Protein AF-0000000072547158 (afdb_homodimer)

Radius of gyration: 33.49 Å; Cα contacts (8 Å, |Δi|>4): 140; chains: 2; bounding box: 25×121×63 Å

Structure (mmCIF, N/CA/C/O backbone):
data_AF-0000000072547158-model_v1
#
loop_
_entity.id
_entity.type
_entity.pdbx_description
1 polymer 'FCH domain-containing protein'
#
loop_
_atom_site.group_PDB
_atom_site.id
_atom_site.type_symbol
_atom_site.label_atom_id
_atom_site.label_alt_id
_atom_site.label_comp_id
_atom_site.label_asym_id
_atom_site.label_entity_id
_atom_site.label_seq_id
_atom_site.pdbx_PDB_ins_code
_atom_site.Cartn_x
_atom_site.Cartn_y
_atom_site.Cartn_z
_atom_site.occupancy
_atom_site.B_iso_or_equiv
_atom_site.auth_seq_id
_atom_site.auth_comp_id
_atom_site.auth_asym_id
_atom_site.auth_atom_id
_atom_site.pdbx_PDB_model_num
ATOM 1 N N . MET A 1 1 ? 4.465 61.219 21.766 1 48.38 1 MET A N 1
ATOM 2 C CA . MET A 1 1 ? 4.715 59.781 21.641 1 48.38 1 MET A CA 1
ATOM 3 C C . MET A 1 1 ? 3.477 59.062 21.109 1 48.38 1 MET A C 1
ATOM 5 O O . MET A 1 1 ? 3.297 57.875 21.359 1 48.38 1 MET A O 1
ATOM 9 N N . GLY A 1 2 ? 2.406 59.594 20.609 1 51.81 2 GLY A N 1
ATOM 10 C CA . GLY A 1 2 ? 0.979 59.5 20.359 1 51.81 2 GLY A CA 1
ATOM 11 C C . GLY A 1 2 ? 0.641 58.5 19.25 1 51.81 2 GLY A C 1
ATOM 12 O O . GLY A 1 2 ? 0.998 57.312 19.328 1 51.81 2 GLY A O 1
ATOM 13 N N . PHE A 1 3 ? 0.221 59.188 18.156 1 55.72 3 PHE A N 1
ATOM 14 C CA . PHE A 1 3 ? -0.427 58.625 16.984 1 55.72 3 PHE A CA 1
ATOM 15 C C . PHE A 1 3 ? 0.445 57.531 16.359 1 55.72 3 PHE A C 1
ATOM 17 O O . PHE A 1 3 ? -0.065 56.531 15.883 1 55.72 3 PHE A O 1
ATOM 24 N N . GLY A 1 4 ? 1.673 57.781 16.359 1 54.97 4 GLY A N 1
ATOM 25 C CA . GLY A 1 4 ? 2.615 56.875 15.719 1 54.97 4 GLY A CA 1
ATOM 26 C C . GLY A 1 4 ? 2.758 55.562 16.422 1 54.97 4 GLY A C 1
ATOM 27 O O . GLY A 1 4 ? 2.883 54.5 15.781 1 54.97 4 GLY A O 1
ATOM 28 N N . THR A 1 5 ? 2.805 55.625 17.703 1 57.88 5 THR A N 1
ATOM 29 C CA . THR A 1 5 ? 2.924 54.375 18.484 1 57.88 5 THR A CA 1
ATOM 30 C C . THR A 1 5 ? 1.679 53.531 18.312 1 57.88 5 THR A C 1
ATOM 32 O O . THR A 1 5 ? 1.773 52.281 18.266 1 57.88 5 THR A O 1
ATOM 35 N N . GLN A 1 6 ? 0.583 54.156 18.156 1 58.09 6 GLN A N 1
ATOM 36 C CA . GLN A 1 6 ? -0.667 53.438 17.938 1 58.09 6 GLN A CA 1
ATOM 37 C C . GLN A 1 6 ? -0.677 52.75 16.578 1 58.09 6 GLN A C 1
ATOM 39 O O . GLN A 1 6 ? -1.128 51.625 16.453 1 58.09 6 GLN A O 1
ATOM 44 N N . LEU A 1 7 ? -0.198 53.5 15.641 1 55.97 7 LEU A N 1
ATOM 45 C CA . LEU A 1 7 ? -0.152 52.938 14.289 1 55.97 7 LEU A CA 1
ATOM 46 C C . LEU A 1 7 ? 0.808 51.75 14.211 1 55.97 7 LEU A C 1
ATOM 48 O O . LEU A 1 7 ? 0.51 50.75 13.57 1 55.97 7 LEU A O 1
ATOM 52 N N . GLN A 1 8 ? 1.896 51.969 14.883 1 59.5 8 GLN A N 1
ATOM 53 C CA . GLN A 1 8 ? 2.9 50.906 14.898 1 59.5 8 GLN A CA 1
ATOM 54 C C . GLN A 1 8 ? 2.379 49.688 15.625 1 59.5 8 GLN A C 1
ATOM 56 O O . GLN A 1 8 ? 2.678 48.562 15.234 1 59.5 8 GLN A O 1
ATOM 61 N N . GLY A 1 9 ? 1.612 49.844 16.578 1 61.97 9 GLY A N 1
ATOM 62 C CA . GLY A 1 9 ? 0.985 48.781 17.328 1 61.97 9 GLY A CA 1
ATOM 63 C C . GLY A 1 9 ? -0.041 48 16.516 1 61.97 9 GLY A C 1
ATOM 64 O O . GLY A 1 9 ? -0.081 46.781 16.547 1 61.97 9 GLY A O 1
ATOM 65 N N . ARG A 1 10 ? -0.799 48.875 15.797 1 66.5 10 ARG A N 1
ATOM 66 C CA . ARG A 1 10 ? -1.85 48.25 14.992 1 66.5 10 ARG A CA 1
ATOM 67 C C . ARG A 1 10 ? -1.256 47.438 13.852 1 66.5 10 ARG A C 1
ATOM 69 O O . ARG A 1 10 ? -1.754 46.344 13.547 1 66.5 10 ARG A O 1
ATOM 76 N N . ILE A 1 11 ? -0.213 47.938 13.227 1 66.56 11 ILE A N 1
ATOM 77 C CA . ILE A 1 11 ? 0.448 47.219 12.133 1 66.56 11 ILE A CA 1
ATOM 78 C C . ILE A 1 11 ? 1.084 45.938 12.656 1 66.56 11 ILE A C 1
ATOM 80 O O . ILE A 1 11 ? 0.99 44.875 12.016 1 66.56 11 ILE A O 1
ATOM 84 N N . SER A 1 12 ? 1.573 46.094 13.82 1 75.75 12 SER A N 1
ATOM 85 C CA . SER A 1 12 ? 2.215 44.969 14.453 1 75.75 12 SER A CA 1
ATOM 86 C C . SER A 1 12 ? 1.197 43.875 14.805 1 75.75 12 SER A C 1
ATOM 88 O O . SER A 1 12 ? 1.447 42.688 14.602 1 75.75 12 SER A O 1
ATOM 90 N N . HIS A 1 13 ? 0.086 44.375 15.188 1 78.25 13 HIS A N 1
ATOM 91 C CA . HIS A 1 13 ? -0.975 43.438 15.555 1 78.25 13 HIS A CA 1
ATOM 92 C C . HIS A 1 13 ? -1.505 42.688 14.328 1 78.25 13 HIS A C 1
ATOM 94 O O . HIS A 1 13 ? -1.657 41.469 14.352 1 78.25 13 HIS A O 1
ATOM 100 N N . ARG A 1 14 ? -1.737 43.469 13.273 1 81.56 14 ARG A N 1
ATOM 101 C CA . ARG A 1 14 ? -2.213 42.875 12.031 1 81.56 14 ARG A CA 1
ATOM 102 C C . ARG A 1 14 ? -1.199 41.875 11.492 1 81.56 14 ARG A C 1
ATOM 104 O O . ARG A 1 14 ? -1.571 40.781 11.039 1 81.56 14 ARG A O 1
ATOM 111 N N . ALA A 1 15 ? -0.017 42.219 11.547 1 83.5 15 ALA A N 1
ATOM 112 C CA . ALA A 1 15 ? 1.051 41.344 11.07 1 83.5 15 ALA A CA 1
ATOM 113 C C . ALA A 1 15 ? 1.085 40.031 11.875 1 83.5 15 ALA A C 1
ATOM 115 O O . ALA A 1 15 ? 1.276 38.969 11.305 1 83.5 15 ALA A O 1
ATOM 116 N N . LEU A 1 16 ? 0.86 40.156 13.125 1 82.25 16 LEU A N 1
ATOM 117 C CA . LEU A 1 16 ? 0.873 38.969 14 1 82.25 16 LEU A CA 1
ATOM 118 C C . LEU A 1 16 ? -0.3 38.062 13.688 1 82.25 16 LEU A C 1
ATOM 120 O O . LEU A 1 16 ? -0.14 36.844 13.656 1 82.25 16 LEU A O 1
ATOM 124 N N . ILE A 1 17 ? -1.384 38.562 13.445 1 87.19 17 ILE A N 1
ATOM 125 C CA . ILE A 1 17 ? -2.576 37.812 13.117 1 87.19 17 ILE A CA 1
ATOM 126 C C . ILE A 1 17 ? -2.383 37.094 11.781 1 87.19 17 ILE A C 1
ATOM 128 O O . ILE A 1 17 ? -2.75 35.938 11.625 1 87.19 17 ILE A O 1
ATOM 132 N N . GLU A 1 18 ? -1.811 37.844 10.898 1 87.88 18 GLU A N 1
ATOM 133 C CA . GLU A 1 18 ? -1.562 37.25 9.578 1 87.88 18 GLU A CA 1
ATOM 134 C C . GLU A 1 18 ? -0.631 36.062 9.664 1 87.88 18 GLU A C 1
ATOM 136 O O . GLU A 1 18 ? -0.83 35.062 8.969 1 87.88 18 GLU A O 1
ATOM 141 N N . VAL A 1 19 ? 0.318 36.188 10.531 1 84.56 19 VAL A N 1
ATOM 142 C CA . VAL A 1 19 ? 1.255 35.062 10.719 1 84.56 19 VAL A CA 1
ATOM 143 C C . VAL A 1 19 ? 0.523 33.875 11.297 1 84.56 19 VAL A C 1
ATOM 145 O O . VAL A 1 19 ? 0.742 32.719 10.859 1 84.56 19 VAL A O 1
ATOM 148 N N . GLN A 1 20 ? -0.336 34.125 12.195 1 86.06 20 GLN A N 1
ATOM 149 C CA . GLN A 1 20 ? -1.099 33.062 12.805 1 86.06 20 GLN A CA 1
ATOM 150 C C . GLN A 1 20 ? -2.025 32.406 11.789 1 86.06 20 GLN A C 1
ATOM 152 O O . GLN A 1 20 ? -2.182 31.172 11.789 1 86.06 20 GLN A O 1
ATOM 157 N N . ASP A 1 21 ? -2.572 33.188 10.984 1 90.69 21 ASP A N 1
ATOM 158 C CA . ASP A 1 21 ? -3.461 32.688 9.953 1 90.69 21 ASP A CA 1
ATOM 159 C C . ASP A 1 21 ? -2.707 31.766 8.984 1 90.69 21 ASP A C 1
ATOM 161 O O . ASP A 1 21 ? -3.209 30.703 8.609 1 90.69 21 ASP A O 1
ATOM 165 N N . ILE A 1 22 ? -1.563 32.188 8.586 1 89.19 22 ILE A N 1
ATOM 166 C CA . ILE A 1 22 ? -0.752 31.406 7.668 1 89.19 22 ILE A CA 1
ATOM 167 C C . ILE A 1 22 ? -0.365 30.078 8.336 1 89.19 22 ILE A C 1
ATOM 169 O O . ILE A 1 22 ? -0.393 29.031 7.695 1 89.19 22 ILE A O 1
ATOM 173 N N . GLU A 1 23 ? -0.055 30.094 9.594 1 88.75 23 GLU A N 1
ATOM 174 C CA . GLU A 1 23 ? 0.297 28.891 10.336 1 88.75 23 GLU A CA 1
ATOM 175 C C . GLU A 1 23 ? -0.869 27.906 10.375 1 88.75 23 GLU A C 1
ATOM 177 O O . GLU A 1 23 ? -0.684 26.703 10.148 1 88.75 23 GLU A O 1
ATOM 182 N N . ILE A 1 24 ? -1.941 28.422 10.68 1 92.19 24 ILE A N 1
ATOM 183 C CA . ILE A 1 24 ? -3.139 27.594 10.766 1 92.19 24 ILE A CA 1
ATOM 184 C C . ILE A 1 24 ? -3.414 26.953 9.406 1 92.19 24 ILE A C 1
ATOM 186 O O . ILE A 1 24 ? -3.721 25.766 9.32 1 92.19 24 ILE A O 1
ATOM 190 N N . LYS A 1 25 ? -3.254 27.75 8.383 1 92.88 25 LYS A N 1
ATOM 191 C CA . LYS A 1 25 ? -3.486 27.234 7.035 1 92.88 25 LYS A CA 1
ATOM 192 C C . LYS A 1 25 ? -2.518 26.109 6.699 1 92.88 25 LYS A C 1
ATOM 194 O O . LYS A 1 25 ? -2.908 25.109 6.098 1 92.88 25 LYS A O 1
ATOM 199 N N . VAL A 1 26 ? -1.305 26.266 7.047 1 91.75 26 VAL A N 1
ATOM 200 C CA . VAL A 1 26 ? -0.289 25.25 6.801 1 91.75 26 VAL A CA 1
ATOM 201 C C . VAL A 1 26 ? -0.665 23.953 7.523 1 91.75 26 VAL A C 1
ATOM 203 O O . VAL A 1 26 ? -0.622 22.875 6.938 1 91.75 26 VAL A O 1
ATOM 206 N N . LEU A 1 27 ? -1.043 24.062 8.719 1 92.19 27 LEU A N 1
ATOM 207 C CA . LEU A 1 27 ? -1.414 22.891 9.516 1 92.19 27 LEU A CA 1
ATOM 208 C C . LEU A 1 27 ? -2.629 22.188 8.922 1 92.19 27 LEU A C 1
ATOM 210 O O . LEU A 1 27 ? -2.691 20.953 8.906 1 92.19 27 LEU A O 1
ATOM 214 N N . GLU A 1 28 ? -3.555 22.969 8.469 1 94.06 28 GLU A N 1
ATOM 215 C CA . GLU A 1 28 ? -4.742 22.391 7.844 1 94.06 28 GLU A CA 1
ATOM 216 C C . GLU A 1 28 ? -4.383 21.641 6.566 1 94.06 28 GLU A C 1
ATOM 218 O O . GLU A 1 28 ? -4.969 20.594 6.27 1 94.06 28 GLU A O 1
ATOM 223 N N . ASN A 1 29 ? -3.518 22.203 5.812 1 94.12 29 ASN A N 1
ATOM 224 C CA . ASN A 1 29 ? -3.055 21.531 4.605 1 94.12 29 ASN A CA 1
ATOM 225 C C . ASN A 1 29 ? -2.352 20.203 4.934 1 94.12 29 ASN A C 1
ATOM 227 O O . ASN A 1 29 ? -2.547 19.203 4.246 1 94.12 29 ASN A O 1
ATOM 231 N N . ILE A 1 30 ? -1.562 20.25 5.945 1 93.56 30 ILE A N 1
ATOM 232 C CA . ILE A 1 30 ? -0.866 19.047 6.387 1 93.56 30 ILE A CA 1
ATOM 233 C C . ILE A 1 30 ? -1.882 17.984 6.832 1 93.56 30 ILE A C 1
ATOM 235 O O . ILE A 1 30 ? -1.762 16.812 6.488 1 93.56 30 ILE A O 1
ATOM 239 N N . LYS A 1 31 ? -2.822 18.453 7.574 1 94.12 31 LYS A N 1
ATOM 240 C CA . LYS A 1 31 ? -3.873 17.547 8.023 1 94.12 31 LYS A CA 1
ATOM 241 C C . LYS A 1 31 ? -4.574 16.891 6.844 1 94.12 31 LYS A C 1
ATOM 243 O O . LYS A 1 31 ? -4.84 15.688 6.867 1 94.12 31 LYS A O 1
ATOM 248 N N . ARG A 1 32 ? -4.828 17.641 5.855 1 95 32 ARG A N 1
ATOM 249 C CA . ARG A 1 32 ? -5.48 17.125 4.656 1 95 32 ARG A CA 1
ATOM 250 C C . ARG A 1 32 ? -4.621 16.078 3.973 1 95 32 ARG A C 1
ATOM 252 O O . ARG A 1 32 ? -5.121 15.023 3.564 1 95 32 ARG A O 1
ATOM 259 N N . CYS A 1 33 ? -3.385 16.359 3.83 1 95.12 33 CYS A N 1
ATOM 260 C CA . CYS A 1 33 ? -2.461 15.414 3.213 1 95.12 33 CYS A CA 1
ATOM 261 C C . CYS A 1 33 ? -2.393 14.117 4.012 1 95.12 33 CYS A C 1
ATOM 263 O O . CYS A 1 33 ? -2.346 13.031 3.436 1 95.12 33 CYS A O 1
ATOM 265 N N . MET A 1 34 ? -2.404 14.242 5.277 1 94.5 34 MET A N 1
ATOM 266 C CA . MET A 1 34 ? -2.359 13.062 6.129 1 94.5 34 MET A CA 1
ATOM 267 C C . MET A 1 34 ? -3.617 12.219 5.953 1 94.5 34 MET A C 1
ATOM 269 O O . MET A 1 34 ? -3.547 10.984 5.941 1 94.5 34 MET A O 1
ATOM 273 N N . ALA A 1 35 ? -4.699 12.914 5.891 1 95.75 35 ALA A N 1
ATOM 274 C CA . ALA A 1 35 ? -5.957 12.195 5.68 1 95.75 35 ALA A CA 1
ATOM 275 C C . ALA A 1 35 ? -5.938 11.43 4.359 1 95.75 35 ALA A C 1
ATOM 277 O O . ALA A 1 35 ? -6.418 10.297 4.285 1 95.75 35 ALA A O 1
ATOM 278 N N . LEU A 1 36 ? -5.387 12.016 3.348 1 96.12 36 LEU A N 1
ATOM 279 C CA . LEU A 1 36 ? -5.262 11.367 2.049 1 96.12 36 LEU A CA 1
ATOM 280 C C . LEU A 1 36 ? -4.355 10.141 2.143 1 96.12 36 LEU A C 1
ATOM 282 O O . LEU A 1 36 ? -4.633 9.109 1.522 1 96.12 36 LEU A O 1
ATOM 286 N N . ARG A 1 37 ? -3.318 10.289 2.896 1 96.75 37 ARG A N 1
ATOM 287 C CA . ARG A 1 37 ? -2.406 9.164 3.094 1 96.75 37 ARG A CA 1
ATOM 288 C C . ARG A 1 37 ? -3.115 7.996 3.777 1 96.75 37 ARG A C 1
ATOM 290 O O . ARG A 1 37 ? -2.969 6.848 3.361 1 96.75 37 ARG A O 1
ATOM 297 N N . VAL A 1 38 ? -3.855 8.305 4.781 1 97.44 38 VAL A N 1
ATOM 298 C CA . VAL A 1 38 ? -4.602 7.277 5.508 1 97.44 38 VAL A CA 1
ATOM 299 C C . VAL A 1 38 ? -5.574 6.578 4.559 1 97.44 38 VAL A C 1
ATOM 301 O O . VAL A 1 38 ? -5.672 5.352 4.555 1 97.44 38 VAL A O 1
ATOM 304 N N . GLU A 1 39 ? -6.234 7.344 3.785 1 97.12 39 GLU A N 1
ATOM 305 C CA . GLU A 1 39 ? -7.188 6.785 2.832 1 97.12 39 GLU A CA 1
ATOM 306 C C . GLU A 1 39 ? -6.496 5.859 1.836 1 97.12 39 GLU A C 1
ATOM 308 O O . GLU A 1 39 ? -6.977 4.762 1.562 1 97.12 39 GLU A O 1
ATOM 313 N N . SER A 1 40 ? -5.449 6.27 1.267 1 97.31 40 SER A N 1
ATOM 314 C CA . SER A 1 40 ? -4.672 5.461 0.333 1 97.31 40 SER A CA 1
ATOM 315 C C . SER A 1 40 ? -4.215 4.16 0.979 1 97.31 40 SER A C 1
ATOM 317 O O . SER A 1 40 ? -4.328 3.09 0.377 1 97.31 40 SER A O 1
ATOM 319 N N . ASP A 1 41 ? -3.699 4.262 2.189 1 97.56 41 ASP A N 1
ATOM 320 C CA . ASP A 1 41 ? -3.244 3.084 2.92 1 97.56 41 ASP A CA 1
ATOM 321 C C . ASP A 1 41 ? -4.387 2.098 3.139 1 97.56 41 ASP A C 1
ATOM 323 O O . ASP A 1 41 ? -4.215 0.889 2.965 1 97.56 41 ASP A O 1
ATOM 327 N N . ARG A 1 42 ? -5.492 2.609 3.49 1 97.69 42 ARG A N 1
ATOM 328 C CA . ARG A 1 42 ? -6.629 1.741 3.775 1 97.69 42 ARG A CA 1
ATOM 329 C C . ARG A 1 42 ? -7.129 1.056 2.508 1 97.69 42 ARG A C 1
ATOM 331 O O . ARG A 1 42 ? -7.477 -0.127 2.531 1 97.69 42 ARG A O 1
ATOM 338 N N . GLN A 1 43 ? -7.184 1.758 1.432 1 97.69 43 GLN A N 1
ATOM 339 C CA . GLN A 1 43 ? -7.574 1.169 0.155 1 97.69 43 GLN A CA 1
ATOM 340 C C . GLN A 1 43 ? -6.605 0.065 -0.26 1 97.69 43 GLN A C 1
ATOM 342 O O . GLN A 1 43 ? -7.027 -1.015 -0.679 1 97.69 43 GLN A O 1
ATOM 347 N N . TYR A 1 44 ? -5.387 0.352 -0.112 1 97.31 44 TYR A N 1
ATOM 348 C CA . TYR A 1 44 ? -4.371 -0.641 -0.436 1 97.31 44 TYR A CA 1
ATOM 349 C C . TYR A 1 44 ? -4.496 -1.865 0.463 1 97.31 44 TYR A C 1
ATOM 351 O O . TYR A 1 44 ? -4.43 -3.002 -0.012 1 97.31 44 TYR A O 1
ATOM 359 N N . ALA A 1 45 ? -4.598 -1.644 1.748 1 97.75 45 ALA A N 1
ATOM 360 C CA . ALA A 1 45 ? -4.734 -2.75 2.691 1 97.75 45 ALA A CA 1
ATOM 361 C C . ALA A 1 45 ? -5.902 -3.656 2.307 1 97.75 45 ALA A C 1
ATOM 363 O O . ALA A 1 45 ? -5.781 -4.883 2.346 1 97.75 45 ALA A O 1
ATOM 364 N N . THR A 1 46 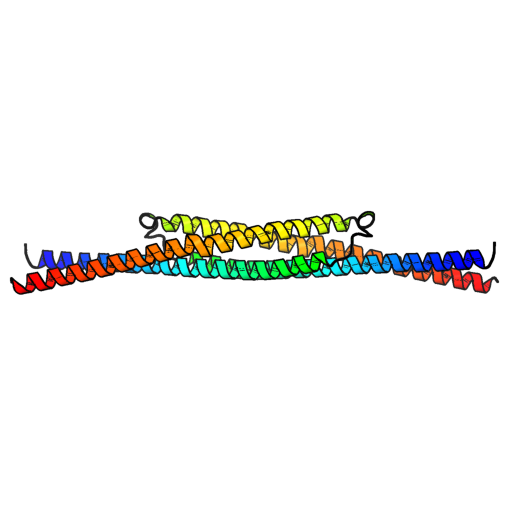? -6.992 -3.051 1.957 1 97.94 46 THR A N 1
ATOM 365 C CA . THR A 1 46 ? -8.172 -3.809 1.55 1 97.94 46 THR A CA 1
ATOM 366 C C . THR A 1 46 ? -7.871 -4.648 0.312 1 97.94 46 THR A C 1
ATOM 368 O O . THR A 1 46 ? -8.195 -5.84 0.271 1 97.94 46 THR A O 1
ATOM 371 N N . SER A 1 47 ? -7.258 -4.047 -0.682 1 97.31 47 SER A N 1
ATOM 372 C CA . SER A 1 47 ? -6.914 -4.75 -1.915 1 97.31 47 SER A CA 1
ATOM 373 C C . SER A 1 47 ? -5.938 -5.887 -1.649 1 97.31 47 SER A C 1
ATOM 375 O O . SER A 1 47 ? -6.105 -6.992 -2.17 1 97.31 47 SER A O 1
ATOM 377 N N . LEU A 1 48 ? -4.941 -5.621 -0.864 1 96.69 48 LEU A N 1
ATOM 378 C CA . LEU A 1 48 ? -3.922 -6.613 -0.554 1 96.69 48 LEU A CA 1
ATOM 379 C C . LEU A 1 48 ? -4.52 -7.781 0.229 1 96.69 48 LEU A C 1
ATOM 381 O O . LEU A 1 48 ? -4.152 -8.938 0.005 1 96.69 48 LEU A O 1
ATOM 385 N N . ALA A 1 49 ? -5.395 -7.453 1.121 1 97.31 49 ALA A N 1
ATOM 386 C CA . ALA A 1 49 ? -6.074 -8.5 1.878 1 97.31 49 ALA A CA 1
ATOM 387 C C . ALA A 1 49 ? -6.848 -9.438 0.95 1 97.31 49 ALA A C 1
ATOM 389 O O . ALA A 1 49 ? -6.867 -10.648 1.159 1 97.31 49 ALA A O 1
ATOM 390 N N . LYS A 1 50 ? -7.461 -8.859 -0.047 1 96.88 50 LYS A N 1
ATOM 391 C CA . LYS A 1 50 ? -8.172 -9.656 -1.035 1 96.88 50 LYS A CA 1
ATOM 392 C C . LYS A 1 50 ? -7.223 -10.586 -1.788 1 96.88 50 LYS A C 1
ATOM 394 O O . LYS A 1 50 ? -7.551 -11.742 -2.045 1 96.88 50 LYS A O 1
ATOM 399 N N . VAL A 1 51 ? -6.082 -10.094 -2.135 1 95.88 51 VAL A N 1
ATOM 400 C CA . VAL A 1 51 ? -5.07 -10.883 -2.836 1 95.88 51 VAL A CA 1
ATOM 401 C C . VAL A 1 51 ? -4.609 -12.039 -1.955 1 95.88 51 VAL A C 1
ATOM 403 O O . VAL A 1 51 ? -4.5 -13.172 -2.42 1 95.88 51 VAL A O 1
ATOM 406 N N . ILE A 1 52 ? -4.348 -11.75 -0.715 1 96.25 52 ILE A N 1
ATOM 407 C CA . ILE A 1 52 ? -3.885 -12.758 0.23 1 96.25 52 ILE A CA 1
ATOM 408 C C . ILE A 1 52 ? -4.957 -13.828 0.405 1 96.25 52 ILE A C 1
ATOM 410 O O . ILE A 1 52 ? -4.648 -15.023 0.436 1 96.25 52 ILE A O 1
ATOM 414 N N . ALA A 1 53 ? -6.191 -13.375 0.493 1 95.88 53 ALA A N 1
ATOM 415 C CA . ALA A 1 53 ? -7.305 -14.312 0.62 1 95.88 53 ALA A CA 1
ATOM 416 C C . ALA A 1 53 ? -7.383 -15.234 -0.594 1 95.88 53 ALA A C 1
ATOM 418 O O . ALA A 1 53 ? -7.629 -16.438 -0.456 1 95.88 53 ALA A O 1
ATOM 419 N N . GLN A 1 54 ? -7.168 -14.703 -1.778 1 93.44 54 GLN A N 1
ATOM 420 C CA . GLN A 1 54 ? -7.16 -15.5 -3.004 1 93.44 54 GLN A CA 1
ATOM 421 C C . GLN A 1 54 ? -5.992 -16.484 -3.014 1 93.44 54 GLN A C 1
ATOM 423 O O . GLN A 1 54 ? -6.141 -17.625 -3.461 1 93.44 54 GLN A O 1
ATOM 428 N N . ALA A 1 55 ? -4.852 -16.047 -2.535 1 93.44 55 ALA A N 1
ATOM 429 C CA . ALA A 1 55 ? -3.662 -16.906 -2.469 1 93.44 55 ALA A CA 1
ATOM 430 C C . ALA A 1 55 ? -3.893 -18.109 -1.558 1 93.44 55 ALA A C 1
ATOM 432 O O . ALA A 1 55 ? -3.395 -19.203 -1.826 1 93.44 55 ALA A O 1
ATOM 433 N N . GLN A 1 56 ? -4.633 -17.938 -0.524 1 90.69 56 GLN A N 1
ATOM 434 C CA . GLN A 1 56 ? -4.883 -18.984 0.458 1 90.69 56 GLN A CA 1
ATOM 435 C C . GLN A 1 56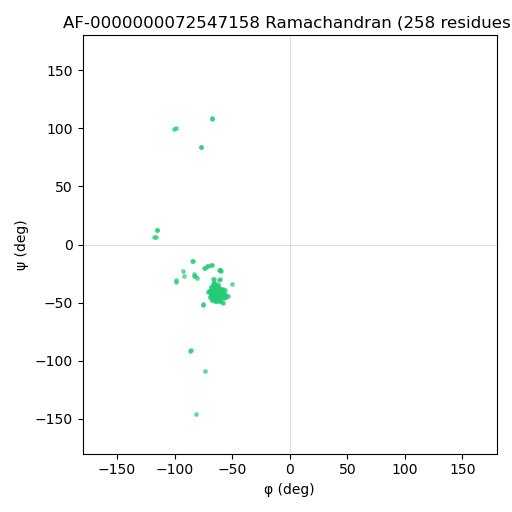 ? -5.789 -20.062 -0.113 1 90.69 56 GLN A C 1
ATOM 437 O O . GLN A 1 56 ? -5.824 -21.188 0.397 1 90.69 56 GLN A O 1
ATOM 442 N N . LYS A 1 57 ? -6.5 -19.781 -1.165 1 89.38 57 LYS A N 1
ATOM 443 C CA . LYS A 1 57 ? -7.402 -20.734 -1.794 1 89.38 57 LYS A CA 1
ATOM 444 C C . LYS A 1 57 ? -6.652 -21.641 -2.771 1 89.38 57 LYS A C 1
ATOM 446 O O . LYS A 1 57 ? -7.199 -22.641 -3.244 1 89.38 57 LYS A O 1
ATOM 451 N N . VAL A 1 58 ? -5.469 -21.219 -3.072 1 86.31 58 VAL A N 1
ATOM 452 C CA . VAL A 1 58 ? -4.68 -22.031 -3.998 1 86.31 58 VAL A CA 1
ATOM 453 C C . VAL A 1 58 ? -4.305 -23.359 -3.336 1 86.31 58 VAL A C 1
ATOM 455 O O . VAL A 1 58 ? -3.666 -23.375 -2.281 1 86.31 58 VAL A O 1
ATOM 458 N N . ASP A 1 59 ? -4.875 -24.453 -3.732 1 77.62 59 ASP A N 1
ATOM 459 C CA . ASP A 1 59 ? -4.645 -25.797 -3.242 1 77.62 59 ASP A CA 1
ATOM 460 C C . ASP A 1 59 ? -3.348 -26.375 -3.807 1 77.62 59 ASP A C 1
ATOM 462 O O . ASP A 1 59 ? -3.346 -26.969 -4.887 1 77.62 59 ASP A O 1
ATOM 466 N N . SER A 1 60 ? -2.273 -26.078 -3.203 1 73.62 60 SER A N 1
ATOM 467 C CA . SER A 1 60 ? -0.993 -26.484 -3.773 1 73.62 60 SER A CA 1
ATOM 468 C C . SER A 1 60 ? -0.254 -27.438 -2.846 1 73.62 60 SER A C 1
ATOM 470 O O . SER A 1 60 ? 0.877 -27.844 -3.131 1 73.62 60 SER A O 1
ATOM 472 N N . SER A 1 61 ? -0.881 -27.844 -1.797 1 72.62 61 SER A N 1
ATOM 473 C CA . SER A 1 61 ? -0.153 -28.578 -0.774 1 72.62 61 SER A CA 1
ATOM 474 C C . SER A 1 61 ? 0.311 -29.938 -1.301 1 72.62 61 SER A C 1
ATOM 476 O O . SER A 1 61 ? 1.404 -30.391 -0.964 1 72.62 61 SER A O 1
ATOM 478 N N . GLU A 1 62 ? -0.479 -30.531 -2.162 1 74.5 62 GLU A N 1
ATOM 479 C CA . GLU A 1 62 ? -0.151 -31.859 -2.664 1 74.5 62 GLU A CA 1
ATOM 480 C C . GLU A 1 62 ? 1.101 -31.828 -3.537 1 74.5 62 GLU A C 1
ATOM 482 O O . GLU A 1 62 ? 1.771 -32.844 -3.709 1 74.5 62 GLU A O 1
ATOM 487 N N . PHE A 1 63 ? 1.476 -30.609 -4.012 1 77.25 63 PHE A N 1
ATOM 488 C CA . PHE A 1 63 ? 2.551 -30.531 -4.996 1 77.25 63 PHE A CA 1
ATOM 489 C C . PHE A 1 63 ? 3.754 -29.781 -4.426 1 77.25 63 PHE A C 1
ATOM 491 O O . PHE A 1 63 ? 4.691 -29.469 -5.156 1 77.25 63 PHE A O 1
ATOM 498 N N . SER A 1 64 ? 3.766 -29.562 -3.172 1 73.88 64 SER A N 1
ATOM 499 C CA . SER A 1 64 ? 4.816 -28.766 -2.541 1 73.88 64 SER A CA 1
ATOM 500 C C . SER A 1 64 ? 6.188 -29.406 -2.74 1 73.88 64 SER A C 1
ATOM 502 O O . SER A 1 64 ? 7.184 -28.703 -2.928 1 73.88 64 SER A O 1
ATOM 504 N N . ASP A 1 65 ? 6.168 -30.641 -2.82 1 70.38 65 ASP A N 1
ATOM 505 C CA . ASP A 1 65 ? 7.43 -31.359 -2.938 1 70.38 65 ASP A CA 1
ATOM 506 C C . ASP A 1 65 ? 7.941 -31.344 -4.379 1 70.38 65 ASP A C 1
ATOM 508 O O . ASP A 1 65 ? 9.148 -31.422 -4.613 1 70.38 65 ASP A O 1
ATOM 512 N N . THR A 1 66 ? 7.082 -31.266 -5.273 1 72 66 THR A N 1
ATOM 513 C CA . THR A 1 66 ? 7.469 -31.406 -6.672 1 72 66 THR A CA 1
ATOM 514 C C . THR A 1 66 ? 7.617 -30.031 -7.332 1 72 66 THR A C 1
ATOM 516 O O . THR A 1 66 ? 8.492 -29.844 -8.18 1 72 66 THR A O 1
ATOM 519 N N . LEU A 1 67 ? 6.836 -29.109 -6.848 1 78.56 67 LEU A N 1
ATOM 520 C CA . LEU A 1 67 ? 6.867 -27.781 -7.449 1 78.56 67 LEU A CA 1
ATOM 521 C C . LEU A 1 67 ? 7.711 -26.828 -6.613 1 78.56 67 LEU A C 1
ATOM 523 O O . LEU A 1 67 ? 7.262 -26.344 -5.57 1 78.56 67 LEU A O 1
ATOM 527 N N . THR A 1 68 ? 8.914 -26.594 -6.98 1 76.69 68 THR A N 1
ATOM 528 C CA . THR A 1 68 ? 9.867 -25.75 -6.277 1 76.69 68 THR A CA 1
ATOM 529 C C . THR A 1 68 ? 9.359 -24.328 -6.18 1 76.69 68 THR A C 1
ATOM 531 O O . THR A 1 68 ? 9.672 -23.609 -5.223 1 76.69 68 THR A O 1
ATOM 534 N N . PHE A 1 69 ? 8.508 -24.031 -7.039 1 82.88 69 PHE A N 1
ATOM 535 C CA . PHE A 1 69 ? 8.016 -22.656 -7.105 1 82.88 69 PHE A CA 1
ATOM 536 C C . PHE A 1 69 ? 7.074 -22.359 -5.941 1 82.88 69 PHE A C 1
ATOM 538 O O . PHE A 1 69 ? 6.914 -21.203 -5.547 1 82.88 69 PHE A O 1
ATOM 545 N N . LEU A 1 70 ? 6.543 -23.375 -5.352 1 85.19 70 LEU A N 1
ATOM 546 C CA . LEU A 1 70 ? 5.555 -23.188 -4.293 1 85.19 70 LEU A CA 1
ATOM 547 C C . LEU A 1 70 ? 6.191 -22.547 -3.061 1 85.19 70 LEU A C 1
ATOM 549 O O . LEU A 1 70 ? 5.547 -21.781 -2.357 1 85.19 70 LEU A O 1
ATOM 553 N N . LYS A 1 71 ? 7.461 -22.844 -2.908 1 84.5 71 LYS A N 1
ATOM 554 C CA . LYS A 1 71 ? 8.172 -22.219 -1.796 1 84.5 71 LYS A CA 1
ATOM 555 C C . LYS A 1 71 ? 8.312 -20.719 -2.012 1 84.5 71 LYS A C 1
ATOM 557 O O . LYS A 1 71 ? 8.133 -19.938 -1.076 1 84.5 71 LYS A O 1
ATOM 562 N N . VAL A 1 72 ? 8.656 -20.422 -3.186 1 84.94 72 VAL A N 1
ATOM 563 C CA . VAL A 1 72 ? 8.781 -19.016 -3.531 1 84.94 72 VAL A CA 1
ATOM 564 C C . VAL A 1 72 ? 7.434 -18.328 -3.344 1 84.94 72 VAL A C 1
ATOM 566 O O . VAL A 1 72 ? 7.363 -17.234 -2.76 1 84.94 72 VAL A O 1
ATOM 569 N N . TRP A 1 73 ? 6.418 -19 -3.797 1 90.25 73 TRP A N 1
ATOM 570 C CA . TRP A 1 73 ? 5.062 -18.469 -3.66 1 90.25 73 TRP A CA 1
ATOM 571 C C . TRP A 1 73 ? 4.703 -18.266 -2.191 1 90.25 73 TRP A C 1
ATOM 573 O O . TRP A 1 73 ? 4.184 -17.219 -1.81 1 90.25 73 TRP A O 1
ATOM 583 N N . ASP A 1 74 ? 5.023 -19.188 -1.431 1 89.81 74 ASP A N 1
ATOM 584 C CA . ASP A 1 74 ? 4.754 -19.078 -0 1 89.81 74 ASP A CA 1
ATOM 585 C C . ASP A 1 74 ? 5.473 -17.859 0.603 1 89.81 74 ASP A C 1
ATOM 587 O O . ASP A 1 74 ? 4.918 -17.172 1.456 1 89.81 74 ASP A O 1
ATOM 591 N N . ASN A 1 75 ? 6.641 -17.625 0.164 1 91.5 75 ASN A N 1
ATOM 592 C CA . ASN A 1 75 ? 7.398 -16.469 0.635 1 91.5 75 ASN A CA 1
ATOM 593 C C . ASN A 1 75 ? 6.742 -15.156 0.218 1 91.5 75 ASN A C 1
ATOM 595 O O . ASN A 1 75 ? 6.668 -14.219 1.01 1 91.5 75 ASN A O 1
ATOM 599 N N . ILE A 1 76 ? 6.289 -15.156 -0.946 1 92.69 76 ILE A N 1
ATOM 600 C CA . ILE A 1 76 ? 5.629 -13.961 -1.452 1 92.69 76 ILE A CA 1
ATOM 601 C C . ILE A 1 76 ? 4.367 -13.68 -0.634 1 92.69 76 ILE A C 1
ATOM 603 O O . ILE A 1 76 ? 4.113 -12.539 -0.246 1 92.69 76 ILE A O 1
ATOM 607 N N . VAL A 1 77 ? 3.611 -14.703 -0.382 1 94.31 77 VAL A N 1
ATOM 608 C CA . VAL A 1 77 ? 2.373 -14.562 0.381 1 94.31 77 VAL A CA 1
ATOM 609 C C . VAL A 1 77 ? 2.689 -14.102 1.8 1 94.31 77 VAL A C 1
ATOM 611 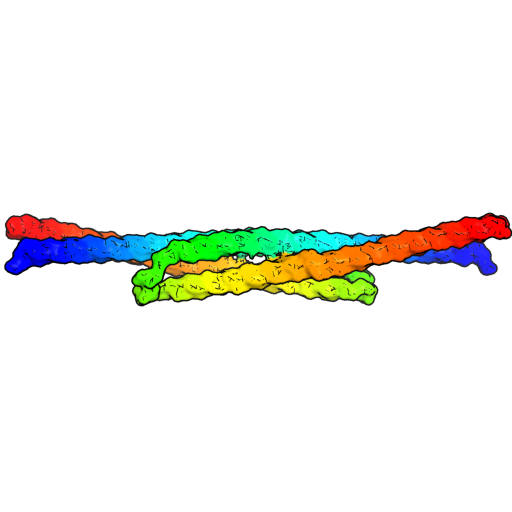O O . VAL A 1 77 ? 2.041 -13.188 2.318 1 94.31 77 VAL A O 1
ATOM 614 N N . SER A 1 78 ? 3.682 -14.672 2.389 1 95.06 78 SER A N 1
ATOM 615 C CA . SER A 1 78 ? 4.09 -14.289 3.736 1 95.06 78 SER A CA 1
ATOM 616 C C . SER A 1 78 ? 4.539 -12.836 3.787 1 95.06 78 SER A C 1
ATOM 618 O O . SER A 1 78 ? 4.16 -12.094 4.699 1 95.06 78 SER A O 1
ATOM 620 N N . GLU A 1 79 ? 5.328 -12.477 2.814 1 92.25 79 GLU A N 1
ATOM 621 C CA . GLU A 1 79 ? 5.777 -11.086 2.734 1 92.25 79 GLU A CA 1
ATOM 622 C C . GLU A 1 79 ? 4.602 -10.133 2.564 1 92.25 79 GLU A C 1
ATOM 624 O O . GLU A 1 79 ? 4.605 -9.031 3.121 1 92.25 79 GLU A O 1
ATOM 629 N N . SER A 1 80 ? 3.672 -10.562 1.794 1 94.94 80 SER A N 1
ATOM 630 C CA . SER A 1 80 ? 2.48 -9.742 1.589 1 94.94 80 SER A CA 1
ATOM 631 C C . SER A 1 80 ? 1.704 -9.562 2.889 1 94.94 80 SER A C 1
ATOM 633 O O . SER A 1 80 ? 1.176 -8.484 3.158 1 94.94 80 SER A O 1
ATOM 635 N N . ASP A 1 81 ? 1.651 -10.57 3.699 1 96.19 81 ASP A N 1
ATOM 636 C CA . ASP A 1 81 ? 0.985 -10.484 4.996 1 96.19 81 ASP A CA 1
ATOM 637 C C . ASP A 1 81 ? 1.684 -9.484 5.91 1 96.19 81 ASP A C 1
ATOM 639 O O . ASP A 1 81 ? 1.026 -8.695 6.594 1 96.19 81 ASP A O 1
ATOM 643 N N . VAL A 1 82 ? 2.953 -9.57 5.914 1 94.88 82 VAL A N 1
ATOM 644 C CA . VAL A 1 82 ? 3.74 -8.648 6.727 1 94.88 82 VAL A CA 1
ATOM 645 C C . VAL A 1 82 ? 3.51 -7.215 6.246 1 94.88 82 VAL A C 1
ATOM 647 O O . VAL A 1 82 ? 3.299 -6.309 7.059 1 94.88 82 VAL A O 1
ATOM 650 N N . PHE A 1 83 ? 3.527 -7.078 4.961 1 93.31 83 PHE A N 1
ATOM 651 C CA . PHE A 1 83 ? 3.309 -5.754 4.383 1 93.31 83 PHE A CA 1
ATOM 652 C C . PHE A 1 83 ? 1.918 -5.238 4.727 1 93.31 83 PHE A C 1
ATOM 654 O O . PHE A 1 83 ? 1.754 -4.062 5.066 1 93.31 83 PHE A O 1
ATOM 661 N N . LEU A 1 84 ? 0.95 -6.035 4.629 1 96.12 84 LEU A N 1
ATOM 662 C CA . LEU A 1 84 ? -0.426 -5.68 4.961 1 96.12 84 LEU A CA 1
ATOM 663 C C . LEU A 1 84 ? -0.526 -5.18 6.398 1 96.12 84 LEU A C 1
ATOM 665 O O . LEU A 1 84 ? -1.132 -4.137 6.656 1 96.12 84 LEU A O 1
ATOM 669 N N . LYS A 1 85 ? 0.091 -5.855 7.301 1 96.75 85 LYS A N 1
ATOM 670 C CA . LYS A 1 85 ? 0.08 -5.465 8.703 1 96.75 85 LYS A CA 1
ATOM 671 C C . LYS A 1 85 ? 0.75 -4.109 8.906 1 96.75 85 LYS A C 1
ATOM 673 O O . LYS A 1 85 ? 0.238 -3.26 9.641 1 96.75 85 LYS A O 1
ATOM 678 N N . GLN A 1 86 ? 1.836 -3.98 8.273 1 94.38 86 GLN A N 1
ATOM 679 C CA . GLN A 1 86 ? 2.568 -2.723 8.375 1 94.38 86 GLN A CA 1
ATOM 680 C C . GLN A 1 86 ? 1.728 -1.554 7.871 1 94.38 86 GLN A C 1
ATOM 682 O O . GLN A 1 86 ? 1.66 -0.506 8.516 1 94.38 86 GLN A O 1
ATOM 687 N N . VAL A 1 87 ? 1.081 -1.729 6.75 1 96.25 87 VAL A N 1
ATOM 688 C CA . VAL A 1 87 ? 0.273 -0.678 6.145 1 96.25 87 VAL A CA 1
ATOM 689 C C . VAL A 1 87 ? -0.915 -0.352 7.047 1 96.25 87 VAL A C 1
ATOM 691 O O . VAL A 1 87 ? -1.247 0.818 7.246 1 96.25 87 VAL A O 1
ATOM 694 N N . ARG A 1 88 ? -1.534 -1.338 7.609 1 96.69 88 ARG A N 1
ATOM 695 C CA . ARG A 1 88 ? -2.66 -1.133 8.516 1 96.69 88 ARG A CA 1
ATOM 696 C C . ARG A 1 88 ? -2.225 -0.378 9.766 1 96.69 88 ARG A C 1
ATOM 698 O O . ARG A 1 88 ? -2.904 0.551 10.203 1 96.69 88 ARG A O 1
ATOM 705 N N . GLU A 1 89 ? -1.109 -0.776 10.281 1 94.69 89 GLU A N 1
ATOM 706 C CA . GLU A 1 89 ? -0.582 -0.11 11.469 1 94.69 89 GLU A CA 1
ATOM 707 C C . GLU A 1 89 ? -0.279 1.359 11.188 1 94.69 89 GLU A C 1
ATOM 709 O O . GLU A 1 89 ? -0.571 2.229 12.016 1 94.69 89 GLU A O 1
ATOM 714 N N . ASN A 1 90 ? 0.334 1.553 10.086 1 91.38 90 ASN A N 1
ATOM 715 C CA . ASN A 1 90 ? 0.621 2.93 9.695 1 91.38 90 ASN A CA 1
ATOM 716 C C . ASN A 1 90 ? -0.656 3.756 9.578 1 91.38 90 ASN A C 1
ATOM 718 O O . ASN A 1 90 ? -0.718 4.883 10.07 1 91.38 90 ASN A O 1
ATOM 722 N N . ALA A 1 91 ? -1.618 3.254 8.883 1 95.56 91 ALA A N 1
ATOM 723 C CA . ALA A 1 91 ? -2.893 3.943 8.695 1 95.56 91 ALA A CA 1
ATOM 724 C C . ALA A 1 91 ? -3.551 4.25 10.039 1 95.56 91 ALA A C 1
ATOM 726 O O . ALA A 1 91 ? -4.031 5.367 10.258 1 95.56 91 ALA A O 1
ATOM 727 N N . ASP A 1 92 ? -3.539 3.283 10.945 1 95.12 92 ASP A N 1
ATOM 728 C CA . ASP A 1 92 ? -4.156 3.451 12.25 1 95.12 92 ASP A CA 1
ATOM 729 C C . ASP A 1 92 ? -3.43 4.512 13.078 1 95.12 92 ASP A C 1
ATOM 731 O O . ASP A 1 92 ? -4.066 5.348 13.727 1 95.12 92 ASP A O 1
ATOM 735 N N . THR A 1 93 ? -2.123 4.457 13.047 1 91.88 93 THR A N 1
ATOM 736 C CA . THR A 1 93 ? -1.313 5.426 13.781 1 91.88 93 THR A CA 1
ATOM 737 C C . THR A 1 93 ? -1.569 6.84 13.266 1 91.88 93 THR A C 1
ATOM 739 O O . THR A 1 93 ? -1.782 7.762 14.062 1 91.88 93 THR A O 1
ATOM 742 N N . LEU A 1 94 ? -1.608 7.012 11.977 1 93.12 94 LEU A N 1
ATOM 743 C CA . LEU A 1 94 ? -1.83 8.32 11.367 1 93.12 94 LEU A CA 1
ATOM 744 C C . LEU A 1 94 ? -3.244 8.812 11.656 1 93.12 94 LEU A C 1
ATOM 746 O O . LEU A 1 94 ? -3.436 9.969 12.039 1 93.12 94 LEU A O 1
ATOM 750 N N . ALA A 1 95 ? -4.242 7.992 11.469 1 91.94 95 ALA A N 1
ATOM 751 C CA . ALA A 1 95 ? -5.648 8.352 11.625 1 91.94 95 ALA A CA 1
ATOM 752 C C . ALA A 1 95 ? -5.977 8.656 13.078 1 91.94 95 ALA A C 1
ATOM 754 O O . ALA A 1 95 ? -6.828 9.5 13.367 1 91.94 95 ALA A O 1
ATOM 755 N N . GLY A 1 96 ? -5.387 7.969 13.93 1 89.81 96 GLY A N 1
ATOM 756 C CA . GLY A 1 96 ? -5.664 8.141 15.352 1 89.81 96 GLY A CA 1
ATOM 757 C C . GLY A 1 96 ? -4.84 9.234 15.992 1 89.81 96 GLY A C 1
ATOM 758 O O . GLY A 1 96 ? -5.238 10.406 15.984 1 89.81 96 GLY A O 1
ATOM 759 N N . ARG A 1 97 ? -3.734 8.883 16.5 1 86.88 97 ARG A N 1
ATOM 760 C CA . ARG A 1 97 ? -2.924 9.719 17.375 1 86.88 97 ARG A CA 1
ATOM 761 C C . ARG A 1 97 ? -2.451 10.977 16.641 1 86.88 97 ARG A C 1
ATOM 763 O O . ARG A 1 97 ? -2.568 12.086 17.172 1 86.88 97 ARG A O 1
ATOM 770 N N . THR A 1 98 ? -2.053 10.82 15.461 1 90.19 98 THR A N 1
ATOM 771 C CA . THR A 1 98 ? -1.411 11.922 14.75 1 90.19 98 THR A CA 1
ATOM 772 C C . THR A 1 98 ? -2.443 12.961 14.312 1 90.19 98 THR A C 1
ATOM 774 O O . THR A 1 98 ? -2.307 14.148 14.617 1 90.19 98 THR A O 1
ATOM 777 N N . LEU A 1 99 ? -3.482 12.547 13.664 1 93.06 99 LEU A N 1
ATOM 778 C CA . LEU A 1 99 ? -4.52 13.453 13.172 1 93.06 99 LEU A CA 1
ATOM 779 C C . LEU A 1 99 ? -5.254 14.117 14.336 1 93.06 99 LEU A C 1
ATOM 781 O O . LEU A 1 99 ? -5.598 15.297 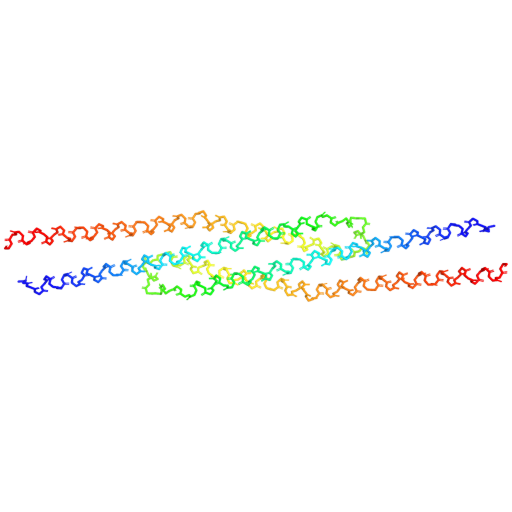14.266 1 93.06 99 LEU A O 1
ATOM 785 N N . ASP A 1 100 ? -5.453 13.414 15.43 1 92.75 100 ASP A N 1
ATOM 786 C CA . ASP A 1 100 ? -6.094 13.977 16.609 1 92.75 100 ASP A CA 1
ATOM 787 C C . ASP A 1 100 ? -5.238 15.086 17.219 1 92.75 100 ASP A C 1
ATOM 789 O O . ASP A 1 100 ? -5.75 16.156 17.562 1 92.75 100 ASP A O 1
ATOM 793 N N . THR A 1 101 ? -3.973 14.727 17.375 1 90.88 101 THR A N 1
ATOM 794 C CA . THR A 1 101 ? -3.041 15.719 17.922 1 90.88 101 THR A CA 1
ATOM 795 C C . THR A 1 101 ? -3 16.953 17.031 1 90.88 101 THR A C 1
ATOM 797 O O . THR A 1 101 ? -3.01 18.078 17.531 1 90.88 101 THR A O 1
ATOM 800 N N . MET A 1 102 ? -2.971 16.797 15.766 1 91.62 102 MET A N 1
ATOM 801 C CA . MET A 1 102 ? -2.951 17.906 14.828 1 91.62 102 MET A CA 1
ATOM 802 C C . MET A 1 102 ? -4.23 18.734 14.938 1 91.62 102 MET A C 1
ATOM 804 O O . MET A 1 102 ? -4.184 19.969 14.938 1 91.62 102 MET A O 1
ATOM 808 N N . THR A 1 103 ? -5.332 18.016 15.031 1 94.5 103 THR A N 1
ATOM 809 C CA . THR A 1 103 ? -6.617 18.703 15.172 1 94.5 103 THR A CA 1
ATOM 810 C C . THR A 1 103 ? -6.648 19.562 16.438 1 94.5 103 THR A C 1
ATOM 812 O O . THR A 1 103 ? -7.105 20.703 16.406 1 94.5 103 THR A O 1
ATOM 815 N N . THR A 1 104 ? -6.098 19.016 17.484 1 93.94 104 THR A N 1
ATOM 816 C CA . THR A 1 104 ? -6.02 19.75 18.75 1 93.94 104 THR A CA 1
ATOM 817 C C . THR A 1 104 ? -5.16 21 18.594 1 93.94 104 THR A C 1
ATOM 819 O O . THR A 1 104 ? -5.551 22.078 19.016 1 93.94 104 THR A O 1
ATOM 822 N N . ILE A 1 105 ? -4.004 20.859 17.938 1 92.06 105 ILE A N 1
ATOM 823 C CA . ILE A 1 105 ? -3.082 21.969 17.719 1 92.06 105 ILE A CA 1
ATOM 824 C C . ILE A 1 105 ? -3.766 23.047 16.891 1 92.06 105 ILE A C 1
ATOM 826 O O . ILE A 1 105 ? -3.695 24.234 17.203 1 92.06 105 ILE A O 1
ATOM 830 N N . ILE A 1 106 ? -4.422 22.703 15.867 1 95.31 106 ILE A N 1
ATOM 831 C CA . ILE A 1 106 ? -5.121 23.625 14.992 1 95.31 106 ILE A CA 1
ATOM 832 C C . ILE A 1 106 ? -6.184 24.391 15.781 1 95.31 106 ILE A C 1
ATOM 834 O O . ILE A 1 106 ? -6.277 25.609 15.695 1 95.31 106 ILE A O 1
ATOM 838 N N . ASN A 1 107 ? -6.906 23.672 16.578 1 95.62 107 ASN A N 1
ATOM 839 C CA . ASN A 1 107 ? -7.957 24.297 17.375 1 95.62 107 ASN A CA 1
ATOM 840 C C . ASN A 1 107 ? -7.379 25.266 18.406 1 95.62 107 ASN A C 1
ATOM 842 O O . ASN A 1 107 ? -7.922 26.359 18.609 1 95.62 107 ASN A O 1
ATOM 846 N N . GLU A 1 108 ? -6.391 24.875 19.047 1 93 108 GLU A N 1
ATOM 847 C CA . GLU A 1 108 ? -5.723 25.75 20.016 1 93 108 GLU A CA 1
ATOM 848 C C . GLU A 1 108 ? -5.238 27.031 19.344 1 93 108 GLU A C 1
ATOM 850 O O . GLU A 1 108 ? -5.391 28.125 19.906 1 93 108 GLU A O 1
ATOM 855 N N . LYS A 1 109 ? -4.664 26.906 18.203 1 90.62 109 LYS A N 1
ATOM 856 C CA . LYS A 1 109 ? -4.172 28.078 17.484 1 90.62 109 LYS A CA 1
ATOM 857 C C . LYS A 1 109 ? -5.32 28.984 17.047 1 90.62 109 LYS A C 1
ATOM 859 O O . LYS A 1 109 ? -5.215 30.203 17.125 1 90.62 109 LYS A O 1
ATOM 864 N N . LYS A 1 110 ? -6.344 28.406 16.609 1 94.25 110 LYS A N 1
ATOM 865 C CA . LYS A 1 110 ? -7.527 29.172 16.234 1 94.25 110 LYS A CA 1
ATOM 866 C C . LYS A 1 110 ? -8.102 29.922 17.422 1 94.25 110 LYS A C 1
ATOM 868 O O . LYS A 1 110 ? -8.484 31.094 17.312 1 94.25 110 LYS A O 1
ATOM 873 N N . ASN A 1 111 ? -8.07 29.25 18.578 1 94.06 111 ASN A N 1
ATOM 874 C CA . ASN A 1 111 ? -8.562 29.859 19.812 1 94.06 111 ASN A CA 1
ATOM 875 C C . ASN A 1 111 ? -7.676 31.031 20.234 1 94.06 111 ASN A C 1
ATOM 877 O O . ASN A 1 111 ? -8.18 32.062 20.672 1 94.06 111 ASN A O 1
ATOM 881 N N . MET A 1 112 ? -6.449 30.828 20.141 1 90.38 112 MET A N 1
ATOM 882 C CA . MET A 1 112 ? -5.496 31.875 20.484 1 90.38 112 MET A CA 1
ATOM 883 C C . MET A 1 112 ? -5.668 33.094 19.594 1 90.38 112 MET A C 1
ATOM 885 O O . MET A 1 112 ? -5.629 34.25 20.062 1 90.38 112 MET A O 1
ATOM 889 N N . ARG A 1 113 ? -5.801 32.75 18.281 1 90.31 113 ARG A N 1
ATOM 890 C CA . ARG A 1 113 ? -6.02 33.844 17.312 1 90.31 113 ARG A CA 1
ATOM 891 C C . ARG A 1 113 ? -7.293 34.625 17.656 1 90.31 113 ARG A C 1
ATOM 893 O O . ARG A 1 113 ? -7.301 35.844 17.625 1 90.31 113 ARG A O 1
ATOM 900 N N . ARG A 1 114 ? -8.328 33.938 18 1 91.38 114 ARG A N 1
ATOM 901 C CA . ARG A 1 114 ? -9.602 34.531 18.375 1 91.38 114 ARG A CA 1
ATOM 902 C C . ARG A 1 114 ? -9.453 35.406 19.641 1 91.38 114 ARG A C 1
ATOM 904 O O . ARG A 1 114 ? -9.945 36.531 19.688 1 91.38 114 ARG A O 1
ATOM 911 N N . PHE A 1 115 ? -8.82 34.875 20.562 1 89.75 115 PHE A N 1
ATOM 912 C CA . PHE A 1 115 ? -8.602 35.594 21.828 1 89.75 115 PHE A CA 1
ATOM 913 C C . PHE A 1 115 ? -7.809 36.875 21.594 1 89.75 115 PHE A C 1
ATOM 915 O O . PHE A 1 115 ? -8.125 37.906 22.156 1 89.75 115 PHE A O 1
ATOM 922 N N . TYR A 1 116 ? -6.832 36.75 20.828 1 86.75 116 TYR A N 1
ATOM 923 C CA . TYR A 1 116 ? -5.988 37.906 20.531 1 86.75 116 TYR A CA 1
ATOM 924 C C . TYR A 1 116 ? -6.793 39 19.859 1 86.75 116 TYR A C 1
ATOM 926 O O . TYR A 1 116 ? -6.68 40.188 20.219 1 86.75 116 TYR A O 1
ATOM 934 N N . VAL A 1 117 ? -7.539 38.656 18.891 1 89 117 VAL A N 1
ATOM 935 C CA . VAL A 1 117 ? -8.359 39.594 18.156 1 89 117 VAL A CA 1
ATOM 936 C C . VAL A 1 117 ? -9.367 40.25 19.094 1 89 117 VAL A C 1
ATOM 938 O O . VAL A 1 117 ? -9.555 41.469 19.062 1 89 117 VAL A O 1
ATOM 941 N N . GLU A 1 118 ? -9.945 39.531 19.953 1 90 118 GLU A N 1
ATOM 942 C CA . GLU A 1 118 ? -10.93 40.031 20.906 1 90 118 GLU A CA 1
ATOM 943 C C . GLU A 1 118 ? -10.289 41 21.906 1 90 118 GLU A C 1
ATOM 945 O O . GLU A 1 118 ? -10.836 42.062 22.203 1 90 118 GLU A O 1
ATOM 950 N N . GLU A 1 119 ? -9.219 40.625 22.406 1 86.31 119 GLU A N 1
ATOM 951 C CA . GLU A 1 119 ? -8.516 41.438 23.391 1 86.31 119 GLU A CA 1
ATOM 952 C C . GLU A 1 119 ? -8.07 42.75 22.766 1 86.31 119 GLU A C 1
ATOM 954 O O . GLU A 1 119 ? -8.148 43.812 23.406 1 86.31 119 GLU A O 1
ATOM 959 N N . ARG A 1 120 ? -7.605 42.688 21.609 1 83.62 120 ARG A N 1
ATOM 960 C CA . ARG A 1 120 ? -7.18 43.906 20.906 1 83.62 120 ARG A CA 1
ATOM 961 C C . ARG A 1 120 ? -8.359 44.844 20.656 1 83.62 120 ARG A C 1
ATOM 963 O O . ARG A 1 120 ? -8.25 46.062 20.828 1 83.62 120 ARG A O 1
ATOM 970 N N . ASN A 1 121 ? -9.398 44.312 20.203 1 85.5 121 ASN A N 1
ATOM 971 C CA . ASN A 1 121 ? -10.609 45.094 20 1 85.5 121 ASN A CA 1
ATOM 972 C C . ASN A 1 121 ? -11.078 45.75 21.281 1 85.5 121 ASN A C 1
ATOM 974 O O . ASN A 1 121 ? -11.508 46.906 21.281 1 85.5 121 ASN A O 1
ATOM 978 N N . ARG A 1 122 ? -10.938 45 22.359 1 87.38 122 ARG A N 1
ATOM 979 C CA . ARG A 1 122 ? -11.328 45.531 23.672 1 87.38 122 ARG A CA 1
ATOM 980 C C . ARG A 1 122 ? -10.445 46.719 24.062 1 87.38 122 ARG A C 1
ATOM 982 O O . ARG A 1 122 ? -10.953 47.75 24.516 1 87.38 122 ARG A O 1
ATOM 989 N N . LEU A 1 123 ? -9.203 46.594 23.859 1 83 123 LEU A N 1
ATOM 990 C CA . LEU A 1 123 ? -8.25 47.656 24.203 1 83 123 LEU A CA 1
ATOM 991 C C . LEU A 1 123 ? -8.484 48.906 23.359 1 83 123 LEU A C 1
ATOM 993 O O . LEU A 1 123 ? -8.398 50.031 23.844 1 83 123 LEU A O 1
ATOM 997 N N . GLU A 1 124 ? -8.742 48.688 22.109 1 82.25 124 GLU A N 1
ATOM 998 C CA . GLU A 1 124 ? -9.008 49.812 21.203 1 82.25 124 GLU A CA 1
ATOM 999 C C . GLU A 1 124 ? -10.289 50.531 21.594 1 82.25 124 GLU A C 1
ATOM 1001 O O . GLU A 1 124 ? -10.352 51.781 21.531 1 82.25 124 GLU A O 1
ATOM 1006 N N . THR A 1 125 ? -11.344 49.844 21.953 1 84.5 125 THR A N 1
ATOM 1007 C CA . THR A 1 125 ? -12.609 50.438 22.359 1 84.5 125 THR A CA 1
ATOM 1008 C C . THR A 1 125 ? -12.438 51.25 23.656 1 84.5 125 THR A C 1
ATOM 1010 O O . THR A 1 125 ? -12.969 52.344 23.781 1 84.5 125 THR A O 1
ATOM 1013 N N . ASP A 1 126 ? -11.602 50.781 24.594 1 79.81 126 ASP A N 1
ATOM 1014 C CA . ASP A 1 126 ? -11.359 51.438 25.875 1 79.81 126 ASP A CA 1
ATOM 1015 C C . ASP A 1 126 ? -10.57 52.719 25.688 1 79.81 126 ASP A C 1
ATOM 1017 O O . ASP A 1 126 ? -10.828 53.719 26.375 1 79.81 126 ASP A O 1
ATOM 1021 N N . PHE A 1 127 ? -9.656 52.656 24.844 1 76.62 127 PHE A N 1
ATOM 1022 C CA . PHE A 1 127 ? -8.852 53.844 24.578 1 76.62 127 PHE A CA 1
ATOM 1023 C C . PHE A 1 127 ? -9.695 54.938 23.906 1 76.62 127 PHE A C 1
ATOM 1025 O O . PHE A 1 127 ? -9.484 56.125 24.141 1 76.62 127 PHE A O 1
ATOM 1032 N N . SER A 1 128 ? -10.492 54.594 22.938 1 76.38 128 SER A N 1
ATOM 1033 C CA . SER A 1 128 ? -11.336 55.562 22.25 1 76.38 128 SER A CA 1
ATOM 1034 C C . SER A 1 128 ? -12.305 56.25 23.219 1 76.38 128 SER A C 1
ATOM 1036 O O . SER A 1 128 ? -12.727 57.375 23 1 76.38 128 SER A O 1
ATOM 1038 N N . ARG A 1 129 ? -12.617 55.625 24.359 1 73.81 129 ARG A N 1
ATOM 1039 C CA . ARG A 1 129 ? -13.531 56.188 25.328 1 73.81 129 ARG A CA 1
ATOM 1040 C C . ARG A 1 129 ? -12.812 57.188 26.219 1 73.81 129 ARG A C 1
ATOM 1042 O O . ARG A 1 129 ? -13.422 58.125 26.75 1 73.81 129 ARG A O 1
ATOM 1049 N N . VAL A 1 130 ? -11.562 57.031 26.406 1 72.06 130 VAL A N 1
ATOM 1050 C CA . VAL A 1 130 ? -10.836 57.938 27.312 1 72.06 130 VAL A CA 1
ATOM 1051 C C . VAL A 1 130 ? -10.25 59.094 26.531 1 72.06 130 VAL A C 1
ATOM 1053 O O . VAL A 1 130 ? -10.078 60.188 27.094 1 72.06 130 VAL A O 1
ATOM 1056 N N . SER A 1 131 ? -10.016 59 25.25 1 56.69 131 SER A N 1
ATOM 1057 C CA . SER A 1 131 ? -9.516 60.156 24.516 1 56.69 131 SER A CA 1
ATOM 1058 C C . SER A 1 131 ? -10.664 61.062 24.078 1 56.69 131 SER A C 1
ATOM 1060 O O . SER A 1 131 ? -11.766 60.594 23.797 1 56.69 131 SER A O 1
ATOM 1062 N N . MET B 1 1 ? 1.513 -61.938 -20.531 1 47.44 1 MET B N 1
ATOM 1063 C CA . MET B 1 1 ? 1.652 -60.625 -19.906 1 47.44 1 MET B CA 1
ATOM 1064 C C . MET B 1 1 ? 0.621 -59.656 -20.469 1 47.44 1 MET B C 1
ATOM 1066 O O . MET B 1 1 ? 0.912 -58.906 -21.406 1 47.44 1 MET B O 1
ATOM 1070 N N . GLY B 1 2 ? -0.634 -59.875 -20.672 1 52.03 2 GLY B N 1
ATOM 1071 C CA . GLY B 1 2 ? -1.8 -59.625 -21.516 1 52.03 2 GLY B CA 1
ATOM 1072 C C . GLY B 1 2 ? -2.463 -58.312 -21.219 1 52.03 2 GLY B C 1
ATOM 1073 O O . GLY B 1 2 ? -1.849 -57.406 -20.625 1 52.03 2 GLY B O 1
ATOM 1074 N N . PHE B 1 3 ? -3.791 -58.406 -21.391 1 55.81 3 PHE B N 1
ATOM 1075 C CA . PHE B 1 3 ? -4.828 -57.375 -21.328 1 55.81 3 PHE B CA 1
ATOM 1076 C C . PHE B 1 3 ? -4.691 -56.562 -20.062 1 55.81 3 PHE B C 1
ATOM 1078 O O . PHE B 1 3 ? -4.949 -55.344 -20.078 1 55.81 3 PHE B O 1
ATOM 1085 N N . GLY B 1 4 ? -4.281 -57.188 -19.047 1 55.16 4 GLY B N 1
ATOM 1086 C CA . GLY B 1 4 ? -4.188 -56.531 -17.766 1 55.16 4 GLY B CA 1
ATOM 1087 C C . GLY B 1 4 ? -3.061 -55.5 -17.672 1 55.16 4 GLY B C 1
ATOM 1088 O O . GLY B 1 4 ? -3.213 -54.438 -17.078 1 55.16 4 GLY B O 1
ATOM 1089 N N . THR B 1 5 ? -1.955 -55.844 -18.234 1 57.69 5 THR B N 1
ATOM 1090 C CA . THR B 1 5 ? -0.812 -54.938 -18.234 1 57.69 5 THR B CA 1
ATOM 1091 C C . THR B 1 5 ? -1.108 -53.688 -19.062 1 57.69 5 THR B C 1
ATOM 1093 O O . THR B 1 5 ? -0.692 -52.594 -18.703 1 57.69 5 THR B O 1
ATOM 1096 N N . GLN B 1 6 ? -1.866 -53.906 -20.078 1 58.28 6 GLN B N 1
ATOM 1097 C CA . GLN B 1 6 ? -2.26 -52.781 -20.922 1 58.28 6 GLN B CA 1
ATOM 1098 C C . GLN B 1 6 ? -3.205 -51.844 -20.188 1 58.28 6 GLN B C 1
ATOM 1100 O O . GLN B 1 6 ? -3.082 -50.625 -20.297 1 58.28 6 GLN B O 1
ATOM 1105 N N . LEU B 1 7 ? -4.102 -52.5 -19.5 1 55.78 7 LEU B N 1
ATOM 1106 C CA . LEU B 1 7 ? -5.066 -51.688 -18.75 1 55.78 7 LEU B CA 1
ATOM 1107 C C . LEU B 1 7 ? -4.375 -50.906 -17.641 1 55.78 7 LEU B C 1
ATOM 1109 O O . LEU B 1 7 ? -4.695 -49.75 -17.391 1 55.78 7 LEU B O 1
ATOM 1113 N N . GLN B 1 8 ? -3.465 -51.594 -17.031 1 59.75 8 GLN B N 1
ATOM 1114 C CA . GLN B 1 8 ? -2.721 -50.969 -15.953 1 59.75 8 GLN B CA 1
ATOM 1115 C C . GLN B 1 8 ? -1.863 -49.812 -16.469 1 59.75 8 GLN B C 1
ATOM 1117 O O . GLN B 1 8 ? -1.71 -48.812 -15.805 1 59.75 8 GLN B O 1
ATOM 1122 N N . GLY B 1 9 ? -1.385 -49.938 -17.609 1 61.75 9 GLY B N 1
ATOM 1123 C CA . GLY B 1 9 ? -0.602 -48.906 -18.266 1 61.75 9 GLY B CA 1
ATOM 1124 C C . GLY B 1 9 ? -1.417 -47.688 -18.625 1 61.75 9 GLY B C 1
ATOM 1125 O O . GLY B 1 9 ? -0.97 -46.562 -18.422 1 61.75 9 GLY B O 1
ATOM 1126 N N . ARG B 1 10 ? -2.602 -48.031 -19.141 1 66.75 10 ARG B N 1
ATOM 1127 C CA . ARG B 1 10 ? -3.475 -46.938 -19.562 1 66.75 10 ARG B CA 1
ATOM 1128 C C . ARG B 1 10 ? -3.947 -46.125 -18.359 1 66.75 10 ARG B C 1
ATOM 1130 O O . ARG B 1 10 ? -4.023 -44.906 -18.438 1 66.75 10 ARG B O 1
ATOM 1137 N N . ILE B 1 11 ? -4.281 -46.844 -17.297 1 66.5 11 ILE B N 1
ATOM 1138 C CA . ILE B 1 11 ? -4.742 -46.156 -16.078 1 66.5 11 ILE B CA 1
ATOM 1139 C C . ILE B 1 11 ? -3.615 -45.312 -15.492 1 66.5 11 ILE B C 1
ATOM 1141 O O . ILE B 1 11 ? -3.842 -44.188 -15.062 1 66.5 11 ILE B O 1
ATOM 1145 N N . SER B 1 12 ? -2.506 -45.906 -15.641 1 75.44 12 SER B N 1
ATOM 1146 C CA . SER B 1 12 ? -1.331 -45.219 -15.125 1 75.44 12 SER B CA 1
ATOM 1147 C C . SER B 1 12 ? -1.032 -43.969 -15.945 1 75.44 12 SER B C 1
ATOM 1149 O O . SER B 1 12 ? -0.715 -42.906 -15.383 1 75.44 12 SER B O 1
ATOM 1151 N N . HIS B 1 13 ? -1.279 -44.125 -17.188 1 78.81 13 HIS B N 1
ATOM 1152 C CA . HIS B 1 13 ? -1.039 -43 -18.078 1 78.81 13 HIS B CA 1
ATOM 1153 C C . HIS B 1 13 ? -2.037 -41.875 -17.828 1 78.81 13 HIS B C 1
ATOM 1155 O O . HIS B 1 13 ? -1.649 -40.688 -17.703 1 78.81 13 HIS B O 1
ATOM 1161 N N . ARG B 1 14 ? -3.299 -42.25 -17.703 1 81.56 14 ARG B N 1
ATOM 1162 C CA . ARG B 1 14 ? -4.336 -41.25 -17.422 1 81.56 14 ARG B CA 1
ATOM 1163 C C . ARG B 1 14 ? -4.086 -40.562 -16.094 1 81.56 14 ARG B C 1
ATOM 1165 O O . ARG B 1 14 ? -4.246 -39.344 -15.984 1 81.56 14 ARG B O 1
ATOM 1172 N N . ALA B 1 15 ? -3.715 -41.281 -15.156 1 83.44 15 ALA B N 1
ATOM 1173 C CA . ALA B 1 15 ? -3.432 -40.75 -13.836 1 83.44 15 ALA B CA 1
ATOM 1174 C C . ALA B 1 15 ? -2.285 -39.719 -13.898 1 83.44 15 ALA B C 1
ATOM 1176 O O . ALA B 1 15 ? -2.336 -38.688 -13.258 1 83.44 15 ALA B O 1
ATOM 1177 N N . LEU B 1 16 ? -1.315 -40.031 -14.688 1 82.06 16 LEU B N 1
ATOM 1178 C CA . LEU B 1 16 ? -0.158 -39.156 -14.828 1 82.06 16 LEU B CA 1
ATOM 1179 C C . LEU B 1 16 ? -0.546 -37.844 -15.516 1 82.06 16 LEU B C 1
ATOM 1181 O O . LEU B 1 16 ? -0.103 -36.75 -15.102 1 82.06 16 LEU B O 1
ATOM 1185 N N . ILE B 1 17 ? -1.334 -37.875 -16.453 1 87.25 17 ILE B N 1
ATOM 1186 C CA . ILE B 1 17 ? -1.795 -36.719 -17.172 1 87.25 17 ILE B CA 1
ATOM 1187 C C . ILE B 1 17 ? -2.643 -35.844 -16.25 1 87.25 17 ILE B C 1
ATOM 1189 O O . ILE B 1 17 ? -2.51 -34.594 -16.266 1 87.25 17 ILE B O 1
ATOM 1193 N N . GLU B 1 18 ? -3.443 -36.5 -15.508 1 87.81 18 GLU B N 1
ATOM 1194 C CA . GLU B 1 18 ? -4.297 -35.781 -14.57 1 87.81 18 GLU B CA 1
ATOM 1195 C C . GLU B 1 18 ? -3.469 -35 -13.555 1 87.81 18 GLU B C 1
ATOM 1197 O O . GLU B 1 18 ? -3.807 -33.875 -13.195 1 87.81 18 GLU B O 1
ATOM 1202 N N . VAL B 1 19 ? -2.414 -35.625 -13.156 1 84.69 19 VAL B N 1
ATOM 1203 C CA . VAL B 1 19 ? -1.532 -34.969 -12.195 1 84.69 19 VAL B CA 1
ATOM 1204 C C . VAL B 1 19 ? -0.89 -33.75 -12.828 1 84.69 19 VAL B C 1
ATOM 1206 O O . VAL B 1 19 ? -0.799 -32.688 -12.203 1 84.69 19 VAL B O 1
ATOM 1209 N N . GLN B 1 20 ? -0.53 -33.906 -14.039 1 86.06 20 GLN B N 1
ATOM 1210 C CA . GLN B 1 20 ? 0.087 -32.781 -14.742 1 86.06 20 GLN B CA 1
ATOM 1211 C C . GLN B 1 20 ? -0.91 -31.641 -14.953 1 86.06 20 GLN B C 1
ATOM 1213 O O . GLN B 1 20 ? -0.555 -30.469 -14.828 1 86.06 20 GLN B O 1
ATOM 1218 N N . ASP B 1 21 ? -2.072 -32.031 -15.234 1 90.5 21 ASP B N 1
ATOM 1219 C CA . ASP B 1 21 ? -3.119 -31.031 -15.43 1 90.5 21 ASP B CA 1
ATOM 1220 C C . ASP B 1 21 ? -3.369 -30.234 -14.148 1 90.5 21 ASP B C 1
ATOM 1222 O O . ASP B 1 21 ? -3.521 -29.016 -14.188 1 90.5 21 ASP B O 1
ATOM 1226 N N . ILE B 1 22 ? -3.438 -30.906 -13.07 1 89.06 22 ILE B N 1
ATOM 1227 C CA . ILE B 1 22 ? -3.67 -30.266 -11.781 1 89.06 22 ILE B CA 1
ATOM 1228 C C . ILE B 1 22 ? -2.506 -29.328 -11.461 1 89.06 22 ILE B C 1
ATOM 1230 O O . ILE B 1 22 ? -2.713 -28.219 -10.977 1 89.06 22 ILE B O 1
ATOM 1234 N N . GLU B 1 23 ? -1.307 -29.734 -11.766 1 88.56 23 GLU B N 1
ATOM 1235 C CA . GLU B 1 23 ? -0.128 -28.906 -11.531 1 88.56 23 GLU B CA 1
ATOM 1236 C C . GLU B 1 23 ? -0.183 -27.609 -12.344 1 88.56 23 GLU B C 1
ATOM 1238 O O . GLU B 1 23 ? 0.097 -26.531 -11.828 1 88.56 23 GLU B O 1
ATOM 1243 N N . ILE B 1 24 ? -0.487 -27.797 -13.523 1 92.06 24 ILE B N 1
ATOM 1244 C CA . ILE B 1 24 ? -0.573 -26.656 -14.422 1 92.06 24 ILE B CA 1
ATOM 1245 C C . ILE B 1 24 ? -1.634 -25.672 -13.914 1 92.06 24 ILE B C 1
ATOM 1247 O O . ILE B 1 24 ? -1.41 -24.469 -13.891 1 92.06 24 ILE B O 1
ATOM 1251 N N . LYS B 1 25 ? -2.725 -26.234 -13.492 1 92.81 25 LYS B N 1
ATOM 1252 C CA . LYS B 1 25 ? -3.805 -25.406 -12.977 1 92.81 25 LYS B CA 1
ATOM 1253 C C . LYS B 1 25 ? -3.359 -24.625 -11.742 1 92.81 25 LYS B C 1
ATOM 1255 O O . LYS B 1 25 ? -3.682 -23.438 -11.602 1 92.81 25 LYS B O 1
ATOM 1260 N N . VAL B 1 26 ? -2.666 -25.25 -10.891 1 91.5 26 VAL B N 1
ATOM 1261 C CA . VAL B 1 26 ? -2.164 -24.609 -9.68 1 91.5 26 VAL B CA 1
ATOM 1262 C C . VAL B 1 26 ? -1.236 -23.453 -10.055 1 91.5 26 VAL B C 1
ATOM 1264 O O . VAL B 1 26 ? -1.363 -22.344 -9.516 1 91.5 26 VAL B O 1
ATOM 1267 N N . LEU B 1 27 ? -0.375 -23.672 -10.945 1 92.12 27 LEU B N 1
ATOM 1268 C CA . LEU B 1 27 ? 0.578 -22.656 -11.375 1 92.12 27 LEU B CA 1
ATOM 1269 C C . LEU B 1 27 ? -0.142 -21.469 -12.016 1 92.12 27 LEU B C 1
ATOM 1271 O O . LEU B 1 27 ? 0.237 -20.328 -11.797 1 92.12 27 LEU B O 1
ATOM 1275 N N . GLU B 1 28 ? -1.146 -21.766 -12.773 1 94.06 28 GLU B N 1
ATOM 1276 C CA . GLU B 1 28 ? -1.923 -20.703 -13.406 1 94.06 28 GLU B CA 1
ATOM 1277 C C . GLU B 1 28 ? -2.643 -19.859 -12.359 1 94.06 28 GLU B C 1
ATOM 1279 O O . GLU B 1 28 ? -2.76 -18.641 -12.508 1 94.06 28 GLU B O 1
ATOM 1284 N N . ASN B 1 29 ? -3.164 -20.5 -11.391 1 94.06 29 ASN B N 1
ATOM 1285 C CA . ASN B 1 29 ? -3.814 -19.781 -10.305 1 94.06 29 ASN B CA 1
ATOM 1286 C C . ASN B 1 29 ? -2.828 -18.875 -9.555 1 94.06 29 ASN B C 1
ATOM 1288 O O . ASN B 1 29 ? -3.156 -17.75 -9.203 1 94.06 29 ASN B O 1
ATOM 1292 N N . ILE B 1 30 ? -1.675 -19.391 -9.336 1 93.56 30 ILE B N 1
ATOM 1293 C CA . ILE B 1 30 ? -0.631 -18.625 -8.672 1 93.56 30 ILE B CA 1
ATOM 1294 C C . ILE B 1 30 ? -0.254 -17.422 -9.523 1 93.56 30 ILE B C 1
ATOM 1296 O O . ILE B 1 30 ? -0.109 -16.297 -9.016 1 93.56 30 ILE B O 1
ATOM 1300 N N . LYS B 1 31 ? -0.122 -17.672 -10.773 1 94.06 31 LYS B N 1
ATOM 1301 C CA . LYS B 1 31 ? 0.199 -16.594 -11.695 1 94.06 31 LYS B CA 1
ATOM 1302 C C . LYS B 1 31 ? -0.856 -15.492 -11.633 1 94.06 31 LYS B C 1
ATOM 1304 O O . LYS B 1 31 ? -0.522 -14.305 -11.617 1 94.06 31 LYS B O 1
ATOM 1309 N N . ARG B 1 32 ? -2.064 -15.883 -11.562 1 95 32 ARG B N 1
ATOM 1310 C CA . ARG B 1 32 ? -3.168 -14.938 -11.484 1 95 32 ARG B CA 1
ATOM 1311 C C . ARG B 1 32 ? -3.09 -14.109 -10.195 1 95 32 ARG B C 1
ATOM 1313 O O . ARG B 1 32 ? -3.266 -12.891 -10.227 1 95 32 ARG B O 1
ATOM 1320 N N . CYS B 1 33 ? -2.865 -14.766 -9.133 1 95 33 CYS B N 1
ATOM 1321 C CA . CYS B 1 33 ? -2.742 -14.078 -7.848 1 95 33 CYS B CA 1
ATOM 1322 C C . CYS B 1 33 ? -1.584 -13.086 -7.867 1 95 33 CYS B C 1
ATOM 1324 O O . CYS B 1 33 ? -1.696 -11.984 -7.336 1 95 33 CYS B O 1
ATOM 1326 N N . MET B 1 34 ? -0.524 -13.469 -8.477 1 94.5 34 MET B N 1
ATOM 1327 C CA . MET B 1 34 ? 0.636 -12.586 -8.57 1 94.5 34 MET B CA 1
ATOM 1328 C C . MET B 1 34 ? 0.317 -11.344 -9.398 1 94.5 34 MET B C 1
ATOM 1330 O O . MET B 1 34 ? 0.752 -10.242 -9.07 1 94.5 34 MET B O 1
ATOM 1334 N N . ALA B 1 35 ? -0.383 -11.602 -10.453 1 95.69 35 ALA B N 1
ATOM 1335 C CA . ALA B 1 35 ? -0.779 -10.477 -11.297 1 95.69 35 ALA B CA 1
ATOM 1336 C C . ALA B 1 35 ? -1.658 -9.5 -10.523 1 95.69 35 ALA B C 1
ATOM 1338 O O . ALA B 1 35 ? -1.514 -8.281 -10.672 1 95.69 35 ALA B O 1
ATOM 1339 N N . LEU B 1 36 ? -2.533 -10.008 -9.727 1 96.06 36 LEU B N 1
ATOM 1340 C CA . LEU B 1 36 ? -3.395 -9.172 -8.898 1 96.06 36 LEU B CA 1
ATOM 1341 C C . LEU B 1 36 ? -2.572 -8.375 -7.891 1 96.06 36 LEU B C 1
ATOM 1343 O O . LEU B 1 36 ? -2.861 -7.207 -7.633 1 96.06 36 LEU B O 1
ATOM 1347 N N . ARG B 1 37 ? -1.588 -9.016 -7.371 1 96.62 37 ARG B N 1
ATOM 1348 C CA . ARG B 1 37 ? -0.705 -8.344 -6.426 1 96.62 37 ARG B CA 1
ATOM 1349 C C . ARG B 1 37 ? 0.029 -7.184 -7.09 1 96.62 37 ARG B C 1
ATOM 1351 O O . ARG B 1 37 ? 0.112 -6.09 -6.527 1 96.62 37 ARG B O 1
ATOM 1358 N N . VAL B 1 38 ? 0.525 -7.422 -8.242 1 97.38 38 VAL B N 1
ATOM 1359 C CA . VAL B 1 38 ? 1.231 -6.391 -8.992 1 97.38 38 VAL B CA 1
ATOM 1360 C C . VAL B 1 38 ? 0.294 -5.219 -9.266 1 97.38 38 VAL B C 1
ATOM 1362 O O . VAL B 1 38 ? 0.675 -4.059 -9.086 1 97.38 38 VAL B O 1
ATOM 1365 N N . GLU B 1 39 ? -0.878 -5.523 -9.648 1 97.12 39 GLU B N 1
ATOM 1366 C CA . GLU B 1 39 ? -1.861 -4.484 -9.93 1 97.12 39 GLU B CA 1
ATOM 1367 C C . GLU B 1 39 ? -2.166 -3.656 -8.688 1 97.12 39 GLU B C 1
ATOM 1369 O O . GLU B 1 39 ? -2.207 -2.426 -8.75 1 97.12 39 GLU B O 1
ATOM 1374 N N . SER B 1 40 ? -2.412 -4.262 -7.605 1 97.25 40 SER B N 1
ATOM 1375 C CA . SER B 1 40 ? -2.67 -3.584 -6.34 1 97.25 40 SER B CA 1
ATOM 1376 C C . SER B 1 40 ? -1.502 -2.686 -5.945 1 97.25 40 SER B C 1
ATOM 1378 O O . SER B 1 40 ? -1.704 -1.537 -5.543 1 97.25 40 SER B O 1
ATOM 1380 N N . ASP B 1 41 ? -0.306 -3.219 -6.074 1 97.56 41 ASP B N 1
ATOM 1381 C CA . ASP B 1 41 ? 0.894 -2.453 -5.746 1 97.56 41 ASP B CA 1
ATOM 1382 C C . ASP B 1 41 ? 1.006 -1.209 -6.625 1 97.56 41 ASP B C 1
ATOM 1384 O O . ASP B 1 41 ? 1.326 -0.124 -6.133 1 97.56 41 ASP B O 1
ATOM 1388 N N . ARG B 1 42 ? 0.742 -1.363 -7.848 1 97.69 42 ARG B N 1
ATOM 1389 C CA . ARG B 1 42 ? 0.875 -0.245 -8.773 1 97.69 42 ARG B CA 1
ATOM 1390 C C . ARG B 1 42 ? -0.172 0.828 -8.492 1 97.69 42 ARG B C 1
ATOM 1392 O O . ARG B 1 42 ? 0.126 2.023 -8.547 1 97.69 42 ARG B O 1
ATOM 1399 N N . GLN B 1 43 ? -1.353 0.439 -8.203 1 97.69 43 GLN B N 1
ATOM 1400 C CA . GLN B 1 43 ? -2.402 1.387 -7.848 1 97.69 43 GLN B CA 1
ATOM 1401 C C . GLN B 1 43 ? -2.041 2.16 -6.582 1 97.69 43 GLN B C 1
ATOM 1403 O O . GLN B 1 43 ? -2.193 3.381 -6.531 1 97.69 43 GLN B O 1
ATOM 1408 N N . TYR B 1 44 ? -1.566 1.429 -5.664 1 97.19 44 TYR B N 1
ATOM 1409 C CA . TYR B 1 44 ? -1.147 2.057 -4.418 1 97.19 44 TYR B CA 1
ATOM 1410 C C . TYR B 1 44 ? 0.004 3.027 -4.652 1 97.19 44 TYR B C 1
ATOM 1412 O O . TYR B 1 44 ? 0.001 4.145 -4.129 1 97.19 44 TYR B O 1
ATOM 1420 N N . ALA B 1 45 ? 0.98 2.596 -5.371 1 97.75 45 ALA B N 1
ATOM 1421 C CA . ALA B 1 45 ? 2.127 3.449 -5.668 1 97.75 45 ALA B CA 1
ATOM 1422 C C . ALA B 1 45 ? 1.685 4.758 -6.316 1 97.75 45 ALA B C 1
ATOM 1424 O O . ALA B 1 45 ? 2.18 5.832 -5.965 1 97.75 45 ALA B O 1
ATOM 1425 N N . THR B 1 46 ? 0.787 4.66 -7.23 1 97.94 46 THR B N 1
ATOM 1426 C CA . THR B 1 46 ? 0.266 5.84 -7.91 1 97.94 46 THR B CA 1
ATOM 1427 C C . THR B 1 46 ? -0.417 6.777 -6.918 1 97.94 46 THR B C 1
ATOM 1429 O O . THR B 1 46 ? -0.163 7.984 -6.918 1 97.94 46 THR B O 1
ATOM 1432 N N . SER B 1 47 ? -1.261 6.23 -6.062 1 97.31 47 SER B N 1
ATOM 1433 C CA . SER B 1 47 ? -1.972 7.02 -5.062 1 97.31 47 SER B CA 1
ATOM 1434 C C . SER B 1 47 ? -1.002 7.672 -4.082 1 97.31 47 SER B C 1
ATOM 1436 O O . SER B 1 47 ? -1.141 8.852 -3.754 1 97.31 47 SER B O 1
ATOM 1438 N N . LEU B 1 48 ? -0.045 6.914 -3.635 1 96.75 48 LEU B N 1
ATOM 1439 C CA . LEU B 1 48 ? 0.931 7.41 -2.67 1 96.75 48 LEU B CA 1
ATOM 1440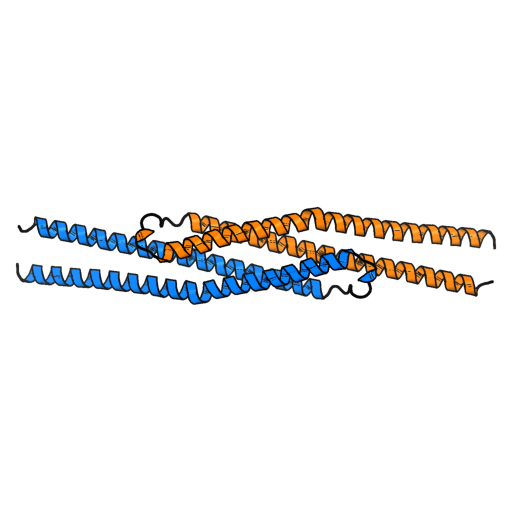 C C . LEU B 1 48 ? 1.793 8.508 -3.283 1 96.75 48 LEU B C 1
ATOM 1442 O O . LEU B 1 48 ? 2.121 9.492 -2.617 1 96.75 48 LEU B O 1
ATOM 1446 N N . ALA B 1 49 ? 2.139 8.32 -4.516 1 97.31 49 ALA B N 1
ATOM 1447 C CA . ALA B 1 49 ? 2.908 9.344 -5.215 1 97.31 49 ALA B CA 1
ATOM 1448 C C . ALA B 1 49 ? 2.141 10.664 -5.273 1 97.31 49 ALA B C 1
ATOM 1450 O O . ALA B 1 49 ? 2.729 11.742 -5.129 1 97.31 49 ALA B O 1
ATOM 1451 N N . LYS B 1 50 ? 0.863 10.562 -5.48 1 96.94 50 LYS B N 1
ATOM 1452 C CA . LYS B 1 50 ? 0.018 11.75 -5.492 1 96.94 50 LYS B CA 1
ATOM 1453 C C . LYS B 1 50 ? 0.019 12.438 -4.129 1 96.94 50 LYS B C 1
ATOM 1455 O O . LYS B 1 50 ? 0.069 13.664 -4.047 1 96.94 50 LYS B O 1
ATOM 1460 N N . VAL B 1 51 ? -0.034 11.68 -3.09 1 95.88 51 VAL B N 1
ATOM 1461 C CA . VAL B 1 51 ? -0.012 12.203 -1.728 1 95.88 51 VAL B CA 1
ATOM 1462 C C . VAL B 1 51 ? 1.312 12.922 -1.471 1 95.88 51 VAL B C 1
ATOM 1464 O O . VAL B 1 51 ? 1.332 14.023 -0.922 1 95.88 51 VAL B O 1
ATOM 1467 N N . ILE B 1 52 ? 2.381 12.297 -1.875 1 96.38 52 ILE B N 1
ATOM 1468 C CA . ILE B 1 52 ? 3.711 12.859 -1.677 1 96.38 52 ILE B CA 1
ATOM 1469 C C . ILE B 1 52 ? 3.838 14.164 -2.455 1 96.38 52 ILE B C 1
ATOM 1471 O O . ILE B 1 52 ? 4.379 15.148 -1.942 1 96.38 52 ILE B O 1
ATOM 1475 N N . ALA B 1 53 ? 3.316 14.148 -3.648 1 96.06 53 ALA B N 1
ATOM 1476 C CA . ALA B 1 53 ? 3.342 15.359 -4.465 1 96.06 53 ALA B CA 1
ATOM 1477 C C . ALA B 1 53 ? 2.57 16.5 -3.795 1 96.06 53 ALA B C 1
ATOM 1479 O O . ALA B 1 53 ? 3.008 17.641 -3.814 1 96.06 53 ALA B O 1
ATOM 1480 N N . GLN B 1 54 ? 1.446 16.188 -3.193 1 93.56 54 GLN B N 1
ATOM 1481 C CA . GLN B 1 54 ? 0.651 17.172 -2.471 1 93.56 54 GLN B CA 1
ATOM 1482 C C . GLN B 1 54 ? 1.395 17.672 -1.238 1 93.56 54 GLN B C 1
ATOM 1484 O O . GLN B 1 54 ? 1.342 18.875 -0.922 1 93.56 54 GLN B O 1
ATOM 1489 N N . ALA B 1 55 ? 2.08 16.781 -0.553 1 93.69 55 ALA B N 1
ATOM 1490 C CA . ALA B 1 55 ? 2.854 17.141 0.634 1 93.69 55 ALA B CA 1
ATOM 1491 C C . ALA B 1 55 ? 3.969 18.125 0.289 1 93.69 55 ALA B C 1
ATOM 1493 O O . ALA B 1 55 ? 4.285 19.016 1.08 1 93.69 55 ALA B O 1
ATOM 1494 N N . GLN B 1 56 ? 4.535 17.984 -0.86 1 91 56 GLN B N 1
ATOM 1495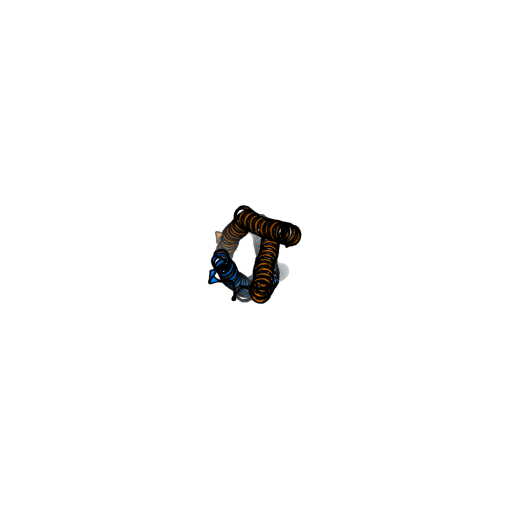 C CA . GLN B 1 56 ? 5.656 18.812 -1.286 1 91 56 GLN B CA 1
ATOM 1496 C C . GLN B 1 56 ? 5.203 20.234 -1.595 1 91 56 GLN B C 1
ATOM 1498 O O . GLN B 1 56 ? 6.016 21.172 -1.617 1 91 56 GLN B O 1
ATOM 1503 N N . LYS B 1 57 ? 3.938 20.438 -1.8 1 89.62 57 LYS B N 1
ATOM 1504 C CA . LYS B 1 57 ? 3.391 21.766 -2.104 1 89.62 57 LYS B CA 1
ATOM 1505 C C . LYS B 1 57 ? 3.115 22.547 -0.826 1 89.62 57 LYS B C 1
ATOM 1507 O O . LYS B 1 57 ? 2.855 23.75 -0.877 1 89.62 57 LYS B O 1
ATOM 1512 N N . VAL B 1 58 ? 3.127 21.828 0.252 1 86.56 58 VAL B N 1
ATOM 1513 C CA . VAL B 1 58 ? 2.879 22.516 1.521 1 86.56 58 VAL B CA 1
ATOM 1514 C C . VAL B 1 58 ? 4.039 23.453 1.838 1 86.56 58 VAL B C 1
ATOM 1516 O O . VAL B 1 58 ? 5.191 23.016 1.928 1 86.56 58 VAL B O 1
ATOM 1519 N N . ASP B 1 59 ? 3.857 24.719 1.747 1 77.88 59 ASP B N 1
ATOM 1520 C CA . ASP B 1 59 ? 4.832 25.781 2.02 1 77.88 59 ASP B CA 1
ATOM 1521 C C . ASP B 1 59 ? 4.996 26 3.52 1 77.88 59 ASP B C 1
ATOM 1523 O O . ASP B 1 59 ? 4.27 26.781 4.121 1 77.88 59 ASP B O 1
ATOM 1527 N N . SER B 1 60 ? 5.809 25.219 4.137 1 74 60 SER B N 1
ATOM 1528 C CA . SER B 1 60 ? 5.918 25.297 5.59 1 74 60 SER B CA 1
ATOM 1529 C C . SER B 1 60 ? 7.316 25.734 6.016 1 74 60 SER B C 1
ATOM 1531 O O . SER B 1 60 ? 7.629 25.766 7.207 1 74 60 SER B O 1
ATOM 1533 N N . SER B 1 61 ? 8.125 26.078 5.07 1 73.12 61 SER B N 1
ATOM 1534 C CA . SER B 1 61 ? 9.531 26.312 5.395 1 73.12 61 SER B CA 1
ATOM 1535 C C . SER B 1 61 ? 9.695 27.5 6.324 1 73.12 61 SER B C 1
ATOM 1537 O O . SER B 1 61 ? 10.547 27.484 7.223 1 73.12 61 SER B O 1
ATOM 1539 N N . GLU B 1 62 ? 8.859 28.484 6.168 1 75.19 62 GLU B N 1
ATOM 1540 C CA . GLU B 1 62 ? 8.992 29.703 6.965 1 75.19 62 GLU B CA 1
ATOM 1541 C C . GLU B 1 62 ? 8.68 29.438 8.438 1 75.19 62 GLU B C 1
ATOM 1543 O O . GLU B 1 62 ? 9.109 30.188 9.312 1 75.19 62 GLU B O 1
ATOM 1548 N N . PHE B 1 63 ? 7.992 28.297 8.703 1 77.69 63 PHE B N 1
ATOM 1549 C CA . PHE B 1 63 ? 7.504 28.078 10.062 1 77.69 63 PHE B CA 1
ATOM 1550 C C . PHE B 1 63 ? 8.188 26.859 10.688 1 77.69 63 PHE B C 1
ATOM 1552 O O . PHE B 1 63 ? 7.789 26.406 11.766 1 77.69 63 PHE B O 1
ATOM 1559 N N . SER B 1 64 ? 9.211 26.391 10.078 1 74.62 64 SER B N 1
ATOM 1560 C CA . SER B 1 64 ? 9.883 25.172 10.531 1 74.62 64 SER B CA 1
ATOM 1561 C C . SER B 1 64 ? 10.422 25.328 11.945 1 74.62 64 SER B C 1
ATOM 1563 O O . SER B 1 64 ? 10.391 24.391 12.742 1 74.62 64 SER B O 1
ATOM 1565 N N . ASP B 1 65 ? 10.742 26.484 12.242 1 71.62 65 ASP B N 1
ATOM 1566 C CA . ASP B 1 65 ? 11.344 26.734 13.547 1 71.62 65 ASP B CA 1
ATOM 1567 C C . ASP B 1 65 ? 10.281 26.875 14.633 1 71.62 65 ASP B C 1
ATOM 1569 O O . ASP B 1 65 ? 10.539 26.578 15.805 1 71.62 65 ASP B O 1
ATOM 1573 N N . THR B 1 66 ? 9.156 27.281 14.281 1 73.12 66 THR B N 1
ATOM 1574 C CA . THR B 1 66 ? 8.125 27.578 15.266 1 73.12 66 THR B CA 1
ATOM 1575 C C . THR B 1 66 ? 7.145 26.422 15.398 1 73.12 66 THR B C 1
ATOM 1577 O O . THR B 1 66 ? 6.676 26.109 16.5 1 73.12 66 THR B O 1
ATOM 1580 N N . LEU B 1 67 ? 6.949 25.75 14.289 1 79 67 LEU B N 1
ATOM 1581 C CA . LEU B 1 67 ? 5.984 24.656 14.305 1 79 67 LEU B CA 1
ATOM 1582 C C . LEU B 1 67 ? 6.688 23.312 14.469 1 79 67 LEU B C 1
ATOM 1584 O O . LEU B 1 67 ? 7.281 22.797 13.523 1 79 67 LEU B O 1
ATOM 1588 N N . THR B 1 68 ? 6.707 22.766 15.617 1 76.75 68 THR B N 1
ATOM 1589 C CA . THR B 1 68 ? 7.383 21.516 15.969 1 76.75 68 THR B CA 1
ATOM 1590 C C . THR B 1 68 ? 6.812 20.344 15.18 1 76.75 68 THR B C 1
ATOM 1592 O O . THR B 1 68 ? 7.52 19.391 14.883 1 76.75 68 THR B O 1
ATOM 1595 N N . PHE B 1 69 ? 5.641 20.562 14.75 1 83 69 PHE B N 1
ATOM 1596 C CA . PHE B 1 69 ? 4.965 19.469 14.062 1 83 69 PHE B CA 1
ATOM 1597 C C . PHE B 1 69 ? 5.543 19.266 12.664 1 83 69 PHE B C 1
ATOM 1599 O O . PHE B 1 69 ? 5.449 18.172 12.102 1 83 69 PHE B O 1
ATOM 1606 N N . LEU B 1 70 ? 6.188 20.234 12.141 1 85.62 70 LEU B N 1
ATOM 1607 C CA . LEU B 1 70 ? 6.699 20.172 10.773 1 85.62 70 LEU B CA 1
ATOM 1608 C C . LEU B 1 70 ? 7.785 19.109 10.648 1 85.62 70 LEU B C 1
ATOM 1610 O O . LEU B 1 70 ? 7.91 18.453 9.609 1 85.62 70 LEU B O 1
ATOM 1614 N N . LYS B 1 71 ? 8.484 18.906 11.758 1 84.81 71 LYS B N 1
ATOM 1615 C CA . LYS B 1 71 ? 9.492 17.859 11.75 1 84.81 71 LYS B CA 1
ATOM 1616 C C . LYS B 1 71 ? 8.852 16.469 11.641 1 84.81 71 LYS B C 1
ATOM 1618 O O . LYS B 1 71 ? 9.336 15.609 10.906 1 84.81 71 LYS B O 1
ATOM 1623 N N . VAL B 1 72 ? 7.867 16.344 12.398 1 85.19 72 VAL B N 1
ATOM 1624 C CA . VAL B 1 72 ? 7.137 15.078 12.352 1 85.19 72 VAL B CA 1
ATOM 1625 C C . VAL B 1 72 ? 6.578 14.859 10.945 1 85.19 72 VAL B C 1
ATOM 1627 O O . VAL B 1 72 ? 6.699 13.766 10.383 1 85.19 72 VAL B O 1
ATOM 1630 N N . TRP B 1 73 ? 6.035 15.914 10.406 1 90.44 73 TRP B N 1
ATOM 1631 C CA . TRP B 1 73 ? 5.492 15.867 9.055 1 90.44 73 TRP B CA 1
ATOM 1632 C C . TRP B 1 73 ? 6.574 15.492 8.047 1 90.44 73 TRP B C 1
ATOM 1634 O O . TRP B 1 73 ? 6.363 14.625 7.191 1 90.44 73 TRP B O 1
ATOM 1644 N N . ASP B 1 74 ? 7.66 16.062 8.188 1 90 74 ASP B N 1
ATOM 1645 C CA . ASP B 1 74 ? 8.773 15.742 7.297 1 90 74 ASP B CA 1
ATOM 1646 C C . ASP B 1 74 ? 9.148 14.266 7.391 1 90 74 ASP B C 1
ATOM 1648 O O . ASP B 1 74 ? 9.453 13.633 6.383 1 90 74 ASP B O 1
ATOM 1652 N N . ASN B 1 75 ? 9.102 13.734 8.547 1 91.75 75 ASN B N 1
ATOM 1653 C CA . ASN B 1 75 ? 9.391 12.32 8.75 1 91.75 75 ASN B CA 1
ATOM 1654 C C . ASN B 1 75 ? 8.352 11.43 8.078 1 91.75 75 ASN B C 1
ATOM 1656 O O . ASN B 1 75 ? 8.695 10.43 7.453 1 91.75 75 ASN B O 1
ATOM 1660 N N . ILE B 1 76 ? 7.168 11.836 8.203 1 92.81 76 ILE B N 1
ATOM 1661 C CA . ILE B 1 76 ? 6.086 11.078 7.594 1 92.81 76 ILE B CA 1
ATOM 1662 C C . ILE B 1 76 ? 6.25 11.07 6.074 1 92.81 76 ILE B C 1
ATOM 1664 O O . ILE B 1 76 ? 6.113 10.031 5.434 1 92.81 76 ILE B O 1
ATOM 1668 N N . VAL B 1 77 ? 6.531 12.211 5.523 1 94.44 77 VAL B N 1
ATOM 1669 C CA . VAL B 1 77 ? 6.703 12.344 4.082 1 94.44 77 VAL B CA 1
ATOM 1670 C C . VAL B 1 77 ? 7.898 11.5 3.627 1 94.44 77 VAL B C 1
ATOM 1672 O O . VAL B 1 77 ? 7.809 10.773 2.633 1 94.44 77 VAL B O 1
ATOM 1675 N N . SER B 1 78 ? 8.961 11.57 4.352 1 95.12 78 SER B N 1
ATOM 1676 C CA . SER B 1 78 ? 10.156 10.789 4.023 1 95.12 78 SER B CA 1
ATOM 1677 C C . SER B 1 78 ? 9.867 9.297 4.078 1 95.12 78 SER B C 1
ATOM 1679 O O . SER B 1 78 ? 10.273 8.547 3.188 1 95.12 78 SER B O 1
ATOM 1681 N N . GLU B 1 79 ? 9.195 8.906 5.121 1 92.38 79 GLU B N 1
ATOM 1682 C CA . GLU B 1 79 ? 8.82 7.5 5.25 1 92.38 79 GLU B CA 1
ATOM 1683 C C . GLU B 1 79 ? 7.922 7.062 4.094 1 92.38 79 GLU B C 1
ATOM 1685 O O . GLU B 1 79 ? 8.039 5.934 3.607 1 92.38 79 GLU B O 1
ATOM 1690 N N . SER B 1 80 ? 7.055 7.934 3.721 1 95.19 80 SER B N 1
ATOM 1691 C CA . SER B 1 80 ? 6.172 7.633 2.6 1 95.19 80 SER B CA 1
ATOM 1692 C C . SER B 1 80 ? 6.961 7.449 1.308 1 95.19 80 SER B C 1
ATOM 1694 O O . SER B 1 80 ? 6.641 6.574 0.499 1 95.19 80 SER B O 1
ATOM 1696 N N . ASP B 1 81 ? 7.977 8.219 1.113 1 96.31 81 ASP B N 1
ATOM 1697 C CA . ASP B 1 81 ? 8.836 8.086 -0.061 1 96.31 81 ASP B CA 1
ATOM 1698 C C . ASP B 1 81 ? 9.547 6.734 -0.077 1 96.31 81 ASP B C 1
ATOM 1700 O O . ASP B 1 81 ? 9.633 6.086 -1.123 1 96.31 81 ASP B O 1
ATOM 1704 N N . VAL B 1 82 ? 10.055 6.383 1.055 1 95 82 VAL B N 1
ATOM 1705 C CA . VAL B 1 82 ? 10.734 5.094 1.176 1 95 82 VAL B CA 1
ATOM 1706 C C . VAL B 1 82 ? 9.75 3.963 0.882 1 95 82 VAL B C 1
ATOM 1708 O O . VAL B 1 82 ? 10.07 3.033 0.139 1 95 82 VAL B O 1
ATOM 1711 N N . PHE B 1 83 ? 8.586 4.105 1.435 1 93.38 83 PHE B N 1
ATOM 1712 C CA . PHE B 1 83 ? 7.566 3.09 1.22 1 93.38 83 PHE B CA 1
ATOM 1713 C C . PHE B 1 83 ? 7.18 3.01 -0.253 1 93.38 83 PHE B C 1
ATOM 1715 O O . PHE B 1 83 ? 7.016 1.917 -0.799 1 93.38 83 PHE B O 1
ATOM 1722 N N . LEU B 1 84 ? 6.996 4.098 -0.875 1 96.19 84 LEU B N 1
ATOM 1723 C CA . LEU B 1 84 ? 6.668 4.164 -2.295 1 96.19 84 LEU B CA 1
ATOM 1724 C C . LEU B 1 84 ? 7.707 3.43 -3.131 1 96.19 84 LEU B C 1
ATOM 1726 O O . LEU B 1 84 ? 7.359 2.623 -3.998 1 96.19 84 LEU B O 1
ATOM 1730 N N . LYS B 1 85 ? 8.953 3.652 -2.852 1 96.81 85 LYS B N 1
ATOM 1731 C CA . LYS B 1 85 ? 10.039 2.994 -3.572 1 96.81 85 LYS B CA 1
ATOM 1732 C C . LYS B 1 85 ? 10 1.481 -3.369 1 96.81 85 LYS B C 1
ATOM 1734 O O . LYS B 1 85 ? 10.156 0.718 -4.324 1 96.81 85 LYS B O 1
ATOM 1739 N N . GLN B 1 86 ? 9.797 1.125 -2.174 1 94.44 86 GLN B N 1
ATOM 1740 C CA . GLN B 1 86 ? 9.727 -0.297 -1.857 1 94.44 86 GLN B CA 1
ATOM 1741 C C . GLN B 1 86 ? 8.586 -0.973 -2.617 1 94.44 86 GLN B C 1
ATOM 1743 O O . GLN B 1 86 ? 8.766 -2.049 -3.191 1 94.44 86 GLN B O 1
ATOM 1748 N N . VAL B 1 87 ? 7.445 -0.358 -2.627 1 96.25 87 VAL B N 1
ATOM 1749 C CA . VAL B 1 87 ? 6.27 -0.918 -3.285 1 96.25 87 VAL B CA 1
ATOM 1750 C C . VAL B 1 87 ? 6.516 -1.011 -4.789 1 96.25 87 VAL B C 1
ATOM 1752 O O . VAL B 1 87 ? 6.176 -2.016 -5.422 1 96.25 87 VAL B O 1
ATOM 1755 N N . ARG B 1 88 ? 7.094 0.003 -5.383 1 96.62 88 ARG B N 1
ATOM 1756 C CA . ARG B 1 88 ? 7.402 -0.001 -6.809 1 96.62 88 ARG B CA 1
ATOM 1757 C C . ARG B 1 88 ? 8.398 -1.108 -7.148 1 96.62 88 ARG B C 1
ATOM 1759 O O . ARG B 1 88 ? 8.219 -1.824 -8.141 1 96.62 88 ARG B O 1
ATOM 1766 N N . GLU B 1 89 ? 9.398 -1.237 -6.332 1 94.81 89 GLU B N 1
ATOM 1767 C CA . GLU B 1 89 ? 10.391 -2.283 -6.547 1 94.81 89 GLU B CA 1
ATOM 1768 C C . GLU B 1 89 ? 9.758 -3.67 -6.473 1 94.81 89 GLU B C 1
ATOM 1770 O O . GLU B 1 89 ? 10.078 -4.543 -7.285 1 94.81 89 GLU B O 1
ATOM 1775 N N . ASN B 1 90 ? 8.969 -3.816 -5.484 1 91.31 90 ASN B N 1
ATOM 1776 C CA . ASN B 1 90 ? 8.266 -5.09 -5.355 1 91.31 90 ASN B CA 1
ATOM 1777 C C . ASN B 1 90 ? 7.422 -5.391 -6.59 1 91.31 90 ASN B C 1
ATOM 1779 O O . ASN B 1 90 ? 7.445 -6.508 -7.105 1 91.31 90 ASN B O 1
ATOM 1783 N N . ALA B 1 91 ? 6.625 -4.453 -7.004 1 95.44 91 ALA B N 1
ATOM 1784 C CA . ALA B 1 91 ? 5.766 -4.613 -8.172 1 95.44 91 ALA B CA 1
ATOM 1785 C C . ALA B 1 91 ? 6.59 -4.961 -9.414 1 95.44 91 ALA B C 1
ATOM 1787 O O . ALA B 1 91 ? 6.234 -5.871 -10.172 1 95.44 91 ALA B O 1
ATOM 1788 N N . ASP B 1 92 ? 7.707 -4.277 -9.609 1 95.06 92 ASP B N 1
ATOM 1789 C CA . ASP B 1 92 ? 8.562 -4.504 -10.766 1 95.06 92 ASP B CA 1
ATOM 1790 C C . ASP B 1 92 ? 9.18 -5.898 -10.727 1 95.06 92 ASP B C 1
ATOM 1792 O O . ASP B 1 92 ? 9.234 -6.59 -11.75 1 95.06 92 ASP B O 1
ATOM 1796 N N . THR B 1 93 ? 9.648 -6.293 -9.562 1 91.75 93 THR B N 1
ATOM 1797 C CA . THR B 1 93 ? 10.25 -7.609 -9.398 1 91.75 93 THR B CA 1
ATOM 1798 C C . THR B 1 93 ? 9.234 -8.711 -9.695 1 91.75 93 THR B C 1
ATOM 1800 O O . THR B 1 93 ? 9.531 -9.648 -10.438 1 91.75 93 THR B O 1
ATOM 1803 N N . LEU B 1 94 ? 8.039 -8.57 -9.188 1 93.06 94 LEU B N 1
ATOM 1804 C CA . LEU B 1 94 ? 6.992 -9.562 -9.398 1 93.06 94 LEU B CA 1
ATOM 1805 C C . LEU B 1 94 ? 6.559 -9.602 -10.867 1 93.06 94 LEU B C 1
ATOM 1807 O O . LEU B 1 94 ? 6.426 -10.68 -11.453 1 93.06 94 LEU B O 1
ATOM 1811 N N . ALA B 1 95 ? 6.305 -8.469 -11.461 1 92.06 95 ALA B N 1
ATOM 1812 C CA . ALA B 1 95 ? 5.816 -8.352 -12.836 1 92.06 95 ALA B CA 1
ATOM 1813 C C . ALA B 1 95 ? 6.863 -8.836 -13.836 1 92.06 95 ALA B C 1
ATOM 1815 O O . ALA B 1 95 ? 6.52 -9.375 -14.891 1 92.06 95 ALA B O 1
ATOM 1816 N N . GLY B 1 96 ? 8.039 -8.602 -13.555 1 89.69 96 GLY B N 1
ATOM 1817 C CA . GLY B 1 96 ? 9.117 -8.969 -14.469 1 89.69 96 GLY B CA 1
ATOM 1818 C C . GLY B 1 96 ? 9.594 -10.391 -14.273 1 89.69 96 GLY B C 1
ATOM 1819 O O . GLY B 1 96 ? 9.023 -11.328 -14.852 1 89.69 96 GLY B O 1
ATOM 1820 N N . ARG B 1 97 ? 10.555 -10.555 -13.477 1 86.75 97 ARG B N 1
ATOM 1821 C CA . ARG B 1 97 ? 11.32 -11.797 -13.352 1 86.75 97 ARG B CA 1
ATOM 1822 C C . ARG B 1 97 ? 10.43 -12.945 -12.891 1 86.75 97 ARG B C 1
ATOM 1824 O O . ARG B 1 97 ? 10.469 -14.031 -13.461 1 86.75 97 ARG B O 1
ATOM 1831 N N . THR B 1 98 ? 9.602 -12.664 -11.977 1 89.94 98 THR B N 1
ATOM 1832 C CA . THR B 1 98 ? 8.844 -13.742 -11.336 1 89.94 98 THR B CA 1
ATOM 1833 C C . THR B 1 98 ? 7.738 -14.242 -12.266 1 89.94 98 THR B C 1
ATOM 1835 O O . THR B 1 98 ? 7.648 -15.438 -12.531 1 89.94 98 THR B O 1
ATOM 1838 N N . LEU B 1 99 ? 6.926 -13.383 -12.789 1 92.94 99 LEU B N 1
ATOM 1839 C CA . LEU B 1 99 ? 5.82 -13.758 -13.664 1 92.94 99 LEU B CA 1
ATOM 1840 C C . LEU B 1 99 ? 6.34 -14.367 -14.961 1 92.94 99 LEU B C 1
ATOM 1842 O O . LEU B 1 99 ? 5.754 -15.32 -15.484 1 92.94 99 LEU B O 1
ATOM 1846 N N . ASP B 1 100 ? 7.461 -13.891 -15.484 1 92.75 100 ASP B N 1
ATOM 1847 C CA . ASP B 1 100 ? 8.062 -14.453 -16.688 1 92.75 100 ASP B CA 1
ATOM 1848 C C . ASP B 1 100 ? 8.523 -15.891 -16.453 1 92.75 100 ASP B C 1
ATOM 1850 O O . ASP B 1 100 ? 8.266 -16.781 -17.266 1 92.75 100 ASP B O 1
ATOM 1854 N N . THR B 1 101 ? 9.242 -16.016 -15.336 1 90.69 101 THR B N 1
ATOM 1855 C CA . THR B 1 101 ? 9.711 -17.359 -14.977 1 90.69 101 THR B CA 1
ATOM 1856 C C . THR B 1 101 ? 8.531 -18.312 -14.812 1 90.69 101 THR B C 1
ATOM 1858 O O . THR B 1 101 ? 8.578 -19.453 -15.289 1 90.69 101 THR B O 1
ATOM 1861 N N . MET B 1 102 ? 7.5 -17.891 -14.195 1 91.38 102 MET B N 1
ATOM 1862 C CA . MET B 1 102 ? 6.312 -18.719 -14 1 91.38 102 MET B CA 1
ATOM 1863 C C . MET B 1 102 ? 5.668 -19.062 -15.336 1 91.38 102 MET B C 1
ATOM 186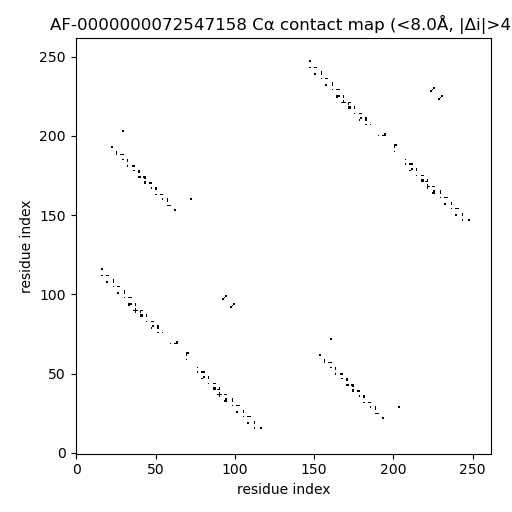5 O O . MET B 1 102 ? 5.27 -20.203 -15.562 1 91.38 102 MET B O 1
ATOM 1869 N N . THR B 1 103 ? 5.594 -18.062 -16.188 1 94.38 103 THR B N 1
ATOM 1870 C CA . THR B 1 103 ? 5.023 -18.281 -17.516 1 94.38 103 THR B CA 1
ATOM 1871 C C . THR B 1 103 ? 5.824 -19.344 -18.281 1 94.38 103 THR B C 1
ATOM 1873 O O . THR B 1 103 ? 5.246 -20.234 -18.906 1 94.38 103 THR B O 1
ATOM 1876 N N . THR B 1 104 ? 7.129 -19.25 -18.156 1 93.81 104 THR B N 1
ATOM 1877 C CA . THR B 1 104 ? 8.008 -20.219 -18.812 1 93.81 104 THR B CA 1
ATOM 1878 C C . THR B 1 104 ? 7.762 -21.625 -18.266 1 93.81 104 THR B C 1
ATOM 1880 O O . THR B 1 104 ? 7.621 -22.578 -19.031 1 93.81 104 THR B O 1
ATOM 1883 N N . ILE B 1 105 ? 7.645 -21.75 -16.938 1 91.94 105 ILE B N 1
ATOM 1884 C CA . ILE B 1 105 ? 7.41 -23.031 -16.281 1 91.94 105 ILE B CA 1
ATOM 1885 C C . ILE B 1 105 ? 6.066 -23.609 -16.734 1 91.94 105 ILE B C 1
ATOM 1887 O O . ILE B 1 105 ? 5.973 -24.797 -17.062 1 91.94 105 ILE B O 1
ATOM 1891 N N . ILE B 1 106 ? 5.066 -22.844 -16.781 1 95.12 106 ILE B N 1
ATOM 1892 C CA . ILE B 1 106 ? 3.734 -23.281 -17.188 1 95.12 106 ILE B CA 1
ATOM 1893 C C . ILE B 1 106 ? 3.783 -23.781 -18.641 1 95.12 106 ILE B C 1
ATOM 1895 O O . ILE B 1 106 ? 3.262 -24.859 -18.938 1 95.12 106 ILE B O 1
ATOM 1899 N N . ASN B 1 107 ? 4.473 -23.062 -19.469 1 95.56 107 ASN B N 1
ATOM 1900 C CA . ASN B 1 107 ? 4.574 -23.453 -20.875 1 95.56 107 ASN B CA 1
ATOM 1901 C C . ASN B 1 107 ? 5.348 -24.766 -21.031 1 95.56 107 ASN B C 1
ATOM 1903 O O . ASN B 1 107 ? 4.965 -25.609 -21.828 1 95.56 107 ASN B O 1
ATOM 1907 N N . GLU B 1 108 ? 6.398 -24.875 -20.375 1 92.88 108 GLU B N 1
ATOM 1908 C CA . GLU B 1 108 ? 7.18 -26.109 -20.406 1 92.88 108 GLU B CA 1
ATOM 1909 C C . GLU B 1 108 ? 6.336 -27.312 -19.969 1 92.88 108 GLU B C 1
ATOM 1911 O O . GLU B 1 108 ? 6.398 -28.375 -20.578 1 92.88 108 GLU B O 1
ATOM 1916 N N . LYS B 1 109 ? 5.586 -27.141 -18.922 1 90.5 109 LYS B N 1
ATOM 1917 C CA . LYS B 1 109 ? 4.742 -28.219 -18.438 1 90.5 109 LYS B CA 1
ATOM 1918 C C . LYS B 1 109 ? 3.646 -28.562 -19.438 1 90.5 109 LYS B C 1
ATOM 1920 O O . LYS B 1 109 ? 3.336 -29.734 -19.641 1 90.5 109 LYS B O 1
ATOM 1925 N N . LYS B 1 110 ? 3.072 -27.594 -20 1 94.06 110 LYS B N 1
ATOM 1926 C CA . LYS B 1 110 ? 2.062 -27.828 -21.031 1 94.06 110 LYS B CA 1
ATOM 1927 C C . LYS B 1 110 ? 2.646 -28.578 -22.219 1 94.06 110 LYS B C 1
ATOM 1929 O O . LYS B 1 110 ? 2.014 -29.5 -22.75 1 94.06 110 LYS B O 1
ATOM 1934 N N . ASN B 1 111 ? 3.889 -28.219 -22.562 1 93.94 111 ASN B N 1
ATOM 1935 C CA . ASN B 1 111 ? 4.57 -28.891 -23.672 1 93.94 111 ASN B CA 1
ATOM 1936 C C . ASN B 1 111 ? 4.871 -30.344 -23.344 1 93.94 111 ASN B C 1
ATOM 1938 O O . ASN B 1 111 ? 4.707 -31.219 -24.188 1 93.94 111 ASN B O 1
ATOM 1942 N N . MET B 1 112 ? 5.297 -30.578 -22.188 1 90.38 112 MET B N 1
ATOM 1943 C CA . MET B 1 112 ? 5.586 -31.938 -21.734 1 90.38 112 MET B CA 1
ATOM 1944 C C . MET B 1 112 ? 4.324 -32.781 -21.75 1 90.38 112 MET B C 1
ATOM 1946 O O . MET B 1 112 ? 4.363 -33.938 -22.156 1 90.38 112 MET B O 1
ATOM 1950 N N . ARG B 1 113 ? 3.252 -32.156 -21.203 1 90.31 113 ARG B N 1
ATOM 1951 C CA . ARG B 1 113 ? 1.976 -32.844 -21.203 1 90.31 113 ARG B CA 1
ATOM 1952 C C . ARG B 1 113 ? 1.545 -33.188 -22.625 1 90.31 113 ARG B C 1
ATOM 1954 O O . ARG B 1 113 ? 1.095 -34.312 -22.891 1 90.31 113 ARG B O 1
ATOM 1961 N N . ARG B 1 114 ? 1.707 -32.281 -23.547 1 91.31 114 ARG B N 1
ATOM 1962 C CA . ARG B 1 114 ? 1.36 -32.5 -24.953 1 91.31 114 ARG B CA 1
ATOM 1963 C C . ARG B 1 114 ? 2.219 -33.625 -25.562 1 91.31 114 ARG B C 1
ATOM 1965 O O . ARG B 1 114 ? 1.705 -34.5 -26.25 1 91.31 114 ARG B O 1
ATOM 1972 N N . PHE B 1 115 ? 3.436 -33.562 -25.312 1 89.81 115 PHE B N 1
ATOM 1973 C CA . PHE B 1 115 ? 4.359 -34.562 -25.828 1 89.81 115 PHE B CA 1
ATOM 1974 C C . PHE B 1 115 ? 4.012 -35.969 -25.312 1 89.81 115 PHE B C 1
ATOM 1976 O O . PHE B 1 115 ? 4.039 -36.938 -26.062 1 89.81 115 PHE B O 1
ATOM 1983 N N . TYR B 1 116 ? 3.742 -36 -24.094 1 87.06 116 TYR B N 1
ATOM 1984 C CA . TYR B 1 116 ? 3.396 -37.281 -23.484 1 87.06 116 TYR B CA 1
ATOM 1985 C C . TYR B 1 116 ? 2.148 -37.875 -24.125 1 87.06 116 TYR B C 1
ATOM 1987 O O . TYR B 1 116 ? 2.115 -39.062 -24.438 1 87.06 116 TYR B O 1
ATOM 1995 N N . VAL B 1 117 ? 1.165 -37.094 -24.25 1 89.12 117 VAL B N 1
ATOM 1996 C CA . VAL B 1 117 ? -0.095 -37.5 -24.844 1 89.12 117 VAL B CA 1
ATOM 1997 C C . VAL B 1 117 ? 0.143 -37.969 -26.281 1 89.12 117 VAL B C 1
ATOM 1999 O O . VAL B 1 117 ? -0.367 -39.031 -26.688 1 89.12 117 VAL B O 1
ATOM 2002 N N . GLU B 1 118 ? 0.931 -37.281 -27.016 1 90.06 118 GLU B N 1
ATOM 2003 C CA . GLU B 1 118 ? 1.226 -37.656 -28.406 1 90.06 118 GLU B CA 1
ATOM 2004 C C . GLU B 1 118 ? 2 -38.969 -28.5 1 90.06 118 GLU B C 1
ATOM 2006 O O . GLU B 1 118 ? 1.7 -39.812 -29.344 1 90.06 118 GLU B O 1
ATOM 2011 N N . GLU B 1 119 ? 2.957 -39.094 -27.703 1 86.62 119 GLU B N 1
ATOM 2012 C CA . GLU B 1 119 ? 3.771 -40.312 -27.688 1 86.62 119 GLU B CA 1
ATOM 2013 C C . GLU B 1 119 ? 2.938 -41.531 -27.312 1 86.62 119 GLU B C 1
ATOM 2015 O O . GLU B 1 119 ? 3.107 -42.594 -27.891 1 86.62 119 GLU B O 1
ATOM 2020 N N . ARG B 1 120 ? 2.121 -41.375 -26.375 1 84.06 120 ARG B N 1
ATOM 2021 C CA . ARG B 1 120 ? 1.257 -42.469 -25.969 1 84.06 120 ARG B CA 1
ATOM 2022 C C . ARG B 1 120 ? 0.296 -42.875 -27.078 1 84.06 120 ARG B C 1
ATOM 2024 O O . ARG B 1 120 ? 0.076 -44.062 -27.312 1 84.06 120 ARG B O 1
ATOM 2031 N N . ASN B 1 121 ? -0.278 -41.938 -27.672 1 85.75 121 ASN B N 1
ATOM 2032 C CA . ASN B 1 121 ? -1.165 -42.188 -28.797 1 85.75 121 ASN B CA 1
ATOM 2033 C C . ASN B 1 121 ? -0.438 -42.938 -29.922 1 85.75 121 ASN B C 1
ATOM 2035 O O . ASN B 1 121 ? -0.997 -43.844 -30.547 1 85.75 121 ASN B O 1
ATOM 2039 N N . ARG B 1 122 ? 0.815 -42.531 -30.125 1 87.56 122 ARG B N 1
ATOM 2040 C CA . ARG B 1 122 ? 1.633 -43.156 -31.141 1 87.56 122 ARG B CA 1
ATOM 2041 C C . ARG B 1 122 ? 1.891 -44.625 -30.812 1 87.56 122 ARG B C 1
ATOM 2043 O O . ARG B 1 122 ? 1.745 -45.5 -31.672 1 87.56 122 ARG B O 1
ATOM 2050 N N . LEU B 1 123 ? 2.195 -44.906 -29.625 1 83.31 123 LEU B N 1
ATOM 2051 C CA . LEU B 1 123 ? 2.475 -46.25 -29.172 1 83.31 123 LEU B CA 1
ATOM 2052 C C . LEU B 1 123 ? 1.225 -47.125 -29.266 1 83.31 123 LEU B C 1
ATOM 2054 O O . LEU B 1 123 ? 1.301 -48.312 -29.656 1 83.31 123 LEU B O 1
ATOM 2058 N N . GLU B 1 124 ? 0.116 -46.594 -28.875 1 82.38 124 GLU B N 1
ATOM 2059 C CA . GLU B 1 124 ? -1.146 -47.312 -28.938 1 82.38 124 GLU B CA 1
ATOM 2060 C C . GLU B 1 124 ? -1.521 -47.625 -30.391 1 82.38 124 GLU B C 1
ATOM 2062 O O . GLU B 1 124 ? -2.014 -48.719 -30.672 1 82.38 124 GLU B O 1
ATOM 2067 N N . THR B 1 125 ? -1.336 -46.719 -31.312 1 84.69 125 THR B N 1
ATOM 2068 C CA . THR B 1 125 ? -1.629 -46.938 -32.719 1 84.69 125 THR B CA 1
ATOM 2069 C C . THR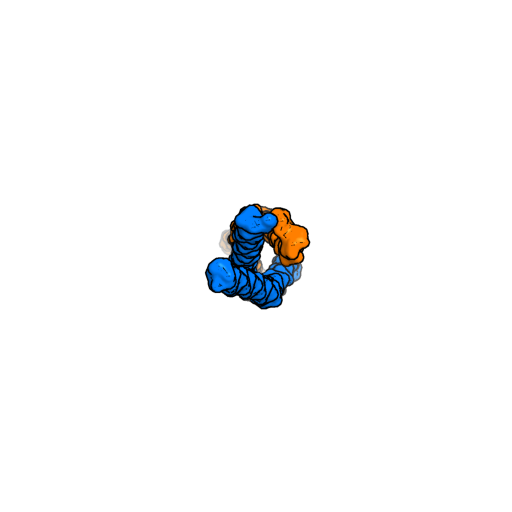 B 1 125 ? -0.717 -48 -33.312 1 84.69 125 THR B C 1
ATOM 2071 O O . THR B 1 125 ? -1.172 -48.875 -34.062 1 84.69 125 THR B O 1
ATOM 2074 N N . ASP B 1 126 ? 0.558 -48.062 -32.906 1 79.81 126 ASP B N 1
ATOM 2075 C CA . ASP B 1 126 ? 1.531 -49.031 -33.406 1 79.81 126 ASP B CA 1
ATOM 2076 C C . ASP B 1 126 ? 1.213 -50.438 -32.906 1 79.81 126 ASP B C 1
ATOM 2078 O O . ASP B 1 126 ? 1.369 -51.406 -33.625 1 79.81 126 ASP B O 1
ATOM 2082 N N . PHE B 1 127 ? 0.821 -50.5 -31.719 1 77.31 127 PHE B N 1
ATOM 2083 C CA . PHE B 1 127 ? 0.47 -51.812 -31.156 1 77.31 127 PHE B CA 1
ATOM 2084 C C . PHE B 1 127 ? -0.773 -52.375 -31.828 1 77.31 127 PHE B C 1
ATOM 2086 O O . PHE B 1 127 ? -0.896 -53.594 -32 1 77.31 127 PHE B O 1
ATOM 2093 N N . SER B 1 128 ? -1.769 -51.594 -32.031 1 76.69 128 SER B N 1
ATOM 2094 C CA . SER B 1 128 ? -2.994 -52.062 -32.688 1 76.69 128 SER B CA 1
ATOM 2095 C C . SER B 1 128 ? -2.723 -52.562 -34.094 1 76.69 128 SER B C 1
ATOM 2097 O O . SER B 1 128 ? -3.469 -53.375 -34.625 1 76.69 128 SER B O 1
ATOM 2099 N N . ARG B 1 129 ? -1.613 -52.125 -34.719 1 73.88 129 ARG B N 1
ATOM 2100 C CA . ARG B 1 129 ? -1.288 -52.562 -36.062 1 73.88 129 ARG B CA 1
ATOM 2101 C C . ARG B 1 129 ? -0.583 -53.906 -36.062 1 73.88 129 ARG B C 1
ATOM 2103 O O . ARG B 1 129 ? -0.67 -54.688 -37 1 73.88 129 ARG B O 1
ATOM 2110 N N . VAL B 1 130 ? 0.057 -54.219 -35 1 72.38 130 VAL B N 1
ATOM 2111 C CA . VAL B 1 130 ? 0.809 -55.469 -34.938 1 72.38 130 VAL B CA 1
ATOM 2112 C C . VAL B 1 130 ? -0.062 -56.562 -34.375 1 72.38 130 VAL B C 1
ATOM 2114 O O . VAL B 1 130 ? 0.095 -57.75 -34.719 1 72.38 130 VAL B O 1
ATOM 2117 N N . SER B 1 131 ? -1.059 -56.281 -33.562 1 56.97 131 SER B N 1
ATOM 2118 C CA . SER B 1 131 ? -1.92 -57.344 -33.062 1 56.97 131 SER B CA 1
ATOM 2119 C C . SER B 1 131 ? -3.008 -57.719 -34.062 1 56.97 131 SER B C 1
ATOM 2121 O O . SER B 1 131 ? -3.465 -56.844 -34.812 1 56.97 131 SER B O 1
#

Foldseek 3Di:
DPDVVVVVVVVVLVVVLVVLVVVLVVLVVVLVVLVVLLVVLVVVLVVLVVVLVVLVPPPCVVCVVPDVCVVVSVVVSVVSVVVSVVSNVSSCCSVPPVSVVSVVVSVVSVVVSVVSVVVVVVVVVVVVVVD/DDPVVVVVVVVVLVVVLVVLVVVLVVLVVVLVVLVVLLVVLVVVLVVLVVVLVVLVPPPCVVCVVPDVCVVVSVVVSVVSVVVSVVSNVVSCCSVPPVSVVSVVVSVVSVVVSVVSVVVVVVVVVVVVVVD

Organism: Lottia gigantea (NCBI:txid225164)

InterPro domains:
  IPR001060 FCH domain [PF00611] (15-81)
  IPR001060 FCH domain [SM00055] (1-94)
  IPR027267 AH/BAR domain superfamily [G3DSA:1.20.1270.60] (1-131)
  IPR027267 AH/BAR domain superfamily [SSF103657] (1-127)

Solvent-accessible surface area (backbone atoms only — not comparable to full-atom values): 13901 Å² total; per-residue (Å²): 132,60,72,62,52,53,50,52,48,50,52,49,48,53,52,51,50,51,51,51,49,52,51,47,50,44,52,52,52,50,52,50,41,50,52,50,44,30,50,45,34,50,54,36,36,54,50,50,50,52,39,52,56,56,52,70,65,58,79,47,73,92,41,49,86,76,38,70,59,49,56,56,50,51,50,52,52,51,50,48,52,54,49,40,50,51,38,49,50,50,26,49,48,46,62,42,63,49,47,49,51,49,51,51,51,48,49,51,51,52,48,50,54,51,49,50,52,51,51,50,53,50,52,52,56,54,48,61,69,72,99,138,56,74,62,56,55,51,53,48,51,52,49,48,53,51,51,51,51,52,50,51,52,52,47,50,43,52,53,52,50,51,50,41,50,52,50,45,31,50,46,34,49,52,37,38,52,49,50,50,51,38,51,57,56,52,69,66,57,80,47,74,92,42,50,85,75,37,72,62,51,56,56,49,51,49,50,53,52,51,48,52,54,49,41,51,51,40,49,50,50,26,51,47,44,63,43,64,49,48,50,52,49,50,51,52,48,50,50,50,52,48,51,54,51,50,50,54,52,52,50,53,50,51,54,56,55,50,61,68,73,100

pLDDT: mean 86.73, std 11.51, range [47.44, 97.94]

Nearest PDB structures (foldseek):
  4ovv-assembly1_B  TM=6.490E-01  e=2.403E+00  Homo sapiens
  5y05-assembly1_A  TM=4.149E-01  e=8.929E-01  Mycolicibacterium smegmatis MC2 155
  9eom-assembly1_A-2  TM=4.288E-01  e=2.862E+00  Synechocystis sp. PCC 6803
  9eom-assembly1_A-4  TM=4.288E-01  e=2.862E+00  Synechocystis sp. PCC 6803
  6zvr-assembly1_C  TM=4.153E-01  e=2.403E+00  Nostoc punctiforme

Sequence (262 aa):
MGFGTQLQGRISHRALIEVQDIEIKVLENIKRCMALRVESDRQYATSLAKVIAQAQKVDSSEFSDTLTFLKVWDNIVSESDVFLKQVRENADTLAGRTLDTMTTIINEKKNMRRFYVEERNRLETDFSRVSMGFGTQLQGRISHRALIEVQDIEIKVLENIKRCMALRVESDRQYATSLAKVIAQAQKVDSSEFSDTLTFLKVWDNIVSESDVFLKQVRENADTLAGRTLDTMTTIINEKKNMRRFYVEERNRLETDFSRVS

Secondary structure (DSSP, 8-state):
--HHHHHHHHHHHHHHHHHHHHHHHHHHHHHHHHHHHHHHHHHHHHHHHHHHHHHHT---GGGTTT-THHHHHHHHHHHHHHHHHHHHHHHHHIIIIIHHHHHHHHHHHHHHHHHHHHHHHHHHHHHHHH-/--HHHHHHHHHHHHHHHHHHHHHHHHHHHHHHHHHHHHHHHHHHHHHHHHHHHHHHT---GGGTTT-THHHHHHHHHHHHHHHHHHHHHHHHHIIIIIHHHHHHHHHHHHHHHHHHHHHHHHHHHHHHHH-